Protein AF-E2BMQ9-F1 (afdb_monomer_lite)

Sequence (228 aa):
DTDDTGWTTHLISLAQIFISYERFPEAKKHLAAASFIMDKHRQKTCVKMDERENSIEEILSDKILSDMYRETTSVIDWTWARYGLKLLQSSRERLLHAVENEPRATCKSELLSAQESEKQSDQSLVFTDTIQDLEGFTAEITDKHLSSYDDTKAVFTAVLARIRTAQEYITLTKPLIIYTSEDPCMSMYVTMMRGNANAYKYLAGYEQDRTKREKLHKLQLQSLQHIL

Radius of gyration: 20.99 Å; chains: 1; bounding box: 60×42×52 Å

InterPro domains:
  IPR022083 KIF-1 binding protein [PF12309] (7-228)

pLDDT: mean 79.91, std 18.18, range [33.28, 98.19]

Structure (mmCIF, N/CA/C/O backbone):
data_AF-E2BMQ9-F1
#
_entry.id   AF-E2BMQ9-F1
#
loop_
_atom_site.group_PDB
_atom_site.id
_atom_site.type_symbol
_atom_site.label_atom_id
_atom_site.label_alt_id
_atom_site.label_comp_id
_atom_site.label_asym_id
_atom_site.label_entity_id
_atom_site.label_seq_id
_atom_site.pdbx_PDB_ins_code
_atom_site.Cartn_x
_atom_site.Cartn_y
_atom_site.Cartn_z
_atom_site.occupancy
_atom_site.B_iso_or_equiv
_atom_site.auth_seq_id
_atom_site.auth_comp_id
_atom_site.auth_asym_id
_atom_site.auth_atom_id
_atom_site.pdbx_PDB_model_num
ATOM 1 N N . ASP A 1 1 ? 13.028 2.054 -25.970 1.00 47.75 1 ASP A N 1
ATOM 2 C CA . ASP A 1 1 ? 12.715 1.264 -24.760 1.00 47.75 1 ASP A CA 1
ATOM 3 C C . ASP A 1 1 ? 12.904 1.986 -23.418 1.00 47.75 1 ASP A C 1
ATOM 5 O O . ASP A 1 1 ? 12.538 1.417 -22.402 1.00 47.75 1 ASP A O 1
ATOM 9 N N . THR A 1 2 ? 13.351 3.252 -23.376 1.00 55.47 2 THR A N 1
ATOM 10 C CA . THR A 1 2 ? 13.372 4.117 -22.167 1.00 55.47 2 THR A CA 1
ATOM 11 C C . THR A 1 2 ? 12.050 4.844 -21.871 1.00 55.47 2 THR A C 1
ATOM 13 O O . THR A 1 2 ? 11.932 5.520 -20.851 1.00 55.47 2 THR A O 1
ATOM 16 N N . ASP A 1 3 ? 11.054 4.716 -22.750 1.00 72.94 3 ASP A N 1
ATOM 17 C CA . ASP A 1 3 ? 9.794 5.463 -22.666 1.00 72.94 3 ASP A CA 1
ATOM 18 C C . ASP A 1 3 ? 8.860 4.913 -21.569 1.00 72.94 3 ASP A C 1
ATOM 20 O O . ASP A 1 3 ? 8.273 5.682 -20.810 1.00 72.94 3 ASP A O 1
ATOM 24 N N . ASP A 1 4 ? 8.803 3.585 -21.394 1.00 79.75 4 ASP A N 1
ATOM 25 C CA . ASP A 1 4 ? 7.916 2.923 -20.420 1.00 79.75 4 ASP A CA 1
ATOM 26 C C . ASP A 1 4 ? 8.213 3.367 -18.972 1.00 79.75 4 ASP A C 1
ATOM 28 O O . ASP A 1 4 ? 7.297 3.708 -18.218 1.00 79.75 4 ASP A O 1
ATOM 32 N N . THR A 1 5 ? 9.490 3.428 -18.575 1.00 82.12 5 THR A N 1
ATOM 33 C CA . THR A 1 5 ? 9.913 3.922 -17.250 1.00 82.12 5 THR A CA 1
ATOM 34 C C . THR A 1 5 ? 9.619 5.414 -17.076 1.00 82.12 5 THR A C 1
ATOM 36 O O . THR A 1 5 ? 9.188 5.843 -16.000 1.00 82.12 5 THR A O 1
ATOM 39 N N . GLY A 1 6 ? 9.794 6.208 -18.139 1.00 86.38 6 GLY A N 1
ATOM 40 C CA . GLY A 1 6 ? 9.471 7.633 -18.150 1.00 86.38 6 GLY A CA 1
ATOM 41 C C . GLY A 1 6 ? 7.985 7.879 -17.897 1.00 86.38 6 GLY A C 1
ATOM 42 O O . GLY A 1 6 ? 7.629 8.584 -16.950 1.00 86.38 6 GLY A O 1
ATOM 43 N N . TRP A 1 7 ? 7.101 7.248 -18.672 1.00 88.62 7 TRP A N 1
ATOM 44 C CA . TRP A 1 7 ? 5.648 7.330 -18.470 1.00 88.62 7 TRP A CA 1
ATOM 45 C C . TRP A 1 7 ? 5.226 6.847 -17.086 1.00 88.62 7 TRP A C 1
ATOM 47 O O . TRP A 1 7 ? 4.435 7.503 -16.406 1.00 88.62 7 TRP A O 1
ATOM 57 N N . THR A 1 8 ? 5.806 5.740 -16.627 1.00 91.88 8 THR A N 1
ATOM 58 C CA . THR A 1 8 ? 5.530 5.179 -15.301 1.00 91.88 8 THR A CA 1
ATOM 59 C C . THR A 1 8 ? 5.882 6.161 -14.186 1.00 91.88 8 THR A C 1
ATOM 61 O O . THR A 1 8 ? 5.089 6.362 -13.267 1.00 91.88 8 THR A O 1
ATOM 64 N N . THR A 1 9 ? 7.015 6.853 -14.297 1.00 91.31 9 THR A N 1
ATOM 65 C CA . THR A 1 9 ? 7.428 7.886 -13.334 1.00 91.31 9 THR A CA 1
ATOM 66 C C . THR A 1 9 ? 6.425 9.044 -13.268 1.00 91.31 9 THR A C 1
ATOM 68 O O . THR A 1 9 ? 6.083 9.514 -12.177 1.00 91.31 9 THR A O 1
ATOM 71 N N . HIS A 1 10 ? 5.887 9.477 -14.413 1.00 93.25 10 HIS A N 1
ATOM 72 C CA . HIS A 1 10 ? 4.850 10.514 -14.452 1.00 93.25 10 HIS A CA 1
ATOM 73 C C . HIS A 1 10 ? 3.541 10.038 -13.808 1.00 93.25 10 HIS A C 1
ATOM 75 O O . HIS A 1 10 ? 2.944 10.773 -13.021 1.00 93.25 10 HIS A O 1
ATOM 81 N N . LEU A 1 11 ? 3.119 8.799 -14.079 1.00 94.94 11 LEU A N 1
ATOM 82 C CA . LEU A 1 11 ? 1.920 8.208 -13.474 1.00 94.94 11 LEU A CA 1
ATOM 83 C C . LEU A 1 11 ? 2.043 8.090 -11.952 1.00 94.94 11 LEU A C 1
ATOM 85 O O . LEU A 1 11 ? 1.112 8.450 -11.233 1.00 94.94 11 LEU A O 1
ATOM 89 N N . ILE A 1 12 ? 3.204 7.657 -11.452 1.00 95.12 12 ILE A N 1
ATOM 90 C CA . ILE A 1 12 ? 3.506 7.635 -10.015 1.00 95.12 12 ILE A CA 1
ATOM 91 C C . ILE A 1 12 ? 3.405 9.047 -9.429 1.00 95.12 12 ILE A C 1
ATOM 93 O O . ILE A 1 12 ? 2.779 9.235 -8.386 1.00 95.12 12 ILE A O 1
ATOM 97 N N . SER A 1 13 ? 3.985 10.045 -10.097 1.00 96.19 13 SER A N 1
ATOM 98 C CA . SER A 1 13 ? 3.965 11.437 -9.629 1.00 96.19 13 SER A CA 1
ATOM 99 C C . SER A 1 13 ? 2.537 11.983 -9.534 1.00 96.19 13 SER A C 1
ATOM 101 O O . SER A 1 13 ? 2.157 12.551 -8.510 1.00 96.19 13 SER A O 1
ATOM 103 N N . LEU A 1 14 ? 1.709 11.741 -10.556 1.00 96.00 14 LEU A N 1
ATOM 104 C CA . LEU A 1 14 ? 0.287 12.096 -10.540 1.00 96.00 14 LEU A CA 1
ATOM 105 C C . LEU A 1 14 ? -0.457 11.385 -9.408 1.00 96.00 14 LEU A C 1
ATOM 107 O O . LEU A 1 14 ? -1.184 12.028 -8.653 1.00 96.00 14 LEU A O 1
ATOM 111 N N . ALA A 1 15 ? -0.237 10.080 -9.234 1.00 96.50 15 ALA A N 1
ATOM 112 C CA . ALA A 1 15 ? -0.846 9.332 -8.143 1.00 96.50 15 ALA A CA 1
ATOM 113 C C . ALA A 1 15 ? -0.486 9.920 -6.773 1.00 96.50 15 ALA A C 1
ATOM 115 O O . ALA A 1 15 ? -1.362 10.085 -5.929 1.00 96.50 15 ALA A O 1
ATOM 116 N N . GLN A 1 16 ? 0.776 10.291 -6.548 1.00 96.38 16 GLN A N 1
ATOM 117 C CA . GLN A 1 16 ? 1.214 10.914 -5.297 1.00 96.38 16 GLN A CA 1
ATOM 118 C C . GLN A 1 16 ? 0.514 12.251 -5.030 1.00 96.38 16 GLN A C 1
ATOM 120 O O . GLN A 1 16 ? 0.119 12.512 -3.890 1.00 96.38 16 GLN A O 1
ATOM 125 N N . ILE A 1 17 ? 0.314 13.062 -6.071 1.00 96.88 17 ILE A N 1
ATOM 126 C CA . ILE A 1 17 ? -0.458 14.305 -5.986 1.00 96.88 17 ILE A CA 1
ATOM 127 C C . ILE A 1 17 ? -1.905 13.981 -5.599 1.00 96.88 17 ILE A C 1
ATOM 129 O O . ILE A 1 17 ? -2.397 14.499 -4.598 1.00 96.88 17 ILE A O 1
ATOM 133 N N . PHE A 1 18 ? -2.574 13.066 -6.302 1.00 96.69 18 PHE A N 1
ATOM 134 C CA . PHE A 1 18 ? -3.955 12.690 -5.985 1.00 96.69 18 PHE A CA 1
ATOM 135 C C . PHE A 1 18 ? -4.112 12.106 -4.573 1.00 96.69 18 PHE A C 1
ATOM 137 O O . PHE A 1 18 ? -5.065 12.454 -3.880 1.00 96.69 18 PHE A O 1
ATOM 144 N N . ILE A 1 19 ? -3.145 11.314 -4.094 1.00 97.44 19 ILE A N 1
ATOM 145 C CA . ILE A 1 19 ? -3.102 10.823 -2.706 1.00 97.44 19 ILE A CA 1
ATOM 146 C C . ILE A 1 19 ? -3.068 11.993 -1.714 1.00 97.44 19 ILE A C 1
ATOM 148 O O . ILE A 1 19 ? -3.792 11.966 -0.719 1.00 97.44 19 ILE A O 1
ATOM 152 N N . SER A 1 20 ? -2.254 13.028 -1.962 1.00 95.62 20 SER A N 1
ATOM 153 C CA . SER A 1 20 ? -2.173 14.188 -1.057 1.00 95.62 20 SER A CA 1
ATOM 154 C C . SER A 1 20 ? -3.478 14.980 -0.957 1.00 95.62 20 SER A C 1
ATOM 156 O O . SER A 1 20 ? -3.768 15.520 0.108 1.00 95.62 20 SER A O 1
ATOM 158 N N . TYR A 1 21 ? -4.284 14.975 -2.022 1.00 95.44 21 TYR A N 1
ATOM 159 C CA . TYR A 1 21 ? -5.600 15.614 -2.076 1.00 95.44 21 TYR A CA 1
ATOM 160 C C . TYR A 1 21 ? -6.759 14.659 -1.756 1.00 95.44 21 TYR A C 1
ATOM 162 O O . TYR A 1 21 ? -7.912 15.031 -1.942 1.00 95.44 21 TYR A O 1
ATOM 170 N N . GLU A 1 22 ? -6.475 13.433 -1.302 1.00 95.31 22 GLU A N 1
ATOM 171 C CA . GLU A 1 22 ? -7.493 12.418 -0.980 1.00 95.31 22 GLU A CA 1
ATOM 172 C C . GLU A 1 22 ? -8.422 12.063 -2.160 1.00 95.31 22 GLU A C 1
ATOM 174 O O . GLU A 1 22 ? -9.524 11.550 -1.978 1.00 95.31 22 GLU A O 1
ATOM 179 N N . ARG A 1 23 ? -7.941 12.269 -3.393 1.00 95.25 23 ARG A N 1
ATOM 180 C CA . ARG A 1 23 ? -8.595 11.870 -4.647 1.00 95.25 23 ARG A CA 1
ATOM 181 C C . ARG A 1 23 ? -8.289 10.404 -4.949 1.00 95.25 23 ARG A C 1
ATOM 183 O O . ARG A 1 23 ? -7.487 10.069 -5.825 1.00 95.25 23 ARG A O 1
ATOM 190 N N . PHE A 1 24 ? -8.850 9.522 -4.121 1.00 94.50 24 PHE A N 1
ATOM 191 C CA . PHE A 1 24 ? -8.537 8.092 -4.134 1.00 94.50 24 PHE A CA 1
ATOM 192 C C . PHE A 1 24 ? -8.861 7.395 -5.469 1.00 94.50 24 PHE A C 1
ATOM 194 O O . PHE A 1 24 ? -7.992 6.667 -5.955 1.00 94.50 24 PHE A O 1
ATOM 201 N N . PRO A 1 25 ? -10.019 7.629 -6.119 1.00 92.69 25 PRO A N 1
ATOM 202 C CA . PRO A 1 25 ? -10.326 6.985 -7.397 1.00 92.69 25 PRO A CA 1
ATOM 203 C C . PRO A 1 25 ? -9.299 7.299 -8.495 1.00 92.69 25 PRO A C 1
ATOM 205 O O . PRO A 1 25 ? -8.882 6.412 -9.240 1.00 92.69 25 PRO A O 1
ATOM 208 N N . GLU A 1 26 ? -8.852 8.550 -8.590 1.00 92.31 26 GLU A N 1
ATOM 209 C CA . GLU A 1 26 ? -7.867 9.009 -9.569 1.00 92.31 26 GLU A CA 1
ATOM 210 C C . GLU A 1 26 ? -6.477 8.458 -9.253 1.00 92.31 26 GLU A C 1
ATOM 212 O O . GLU A 1 26 ? -5.831 7.876 -10.126 1.00 92.31 26 GLU A O 1
ATOM 217 N N . ALA A 1 27 ? -6.042 8.554 -7.991 1.00 95.12 27 ALA A N 1
ATOM 218 C CA . ALA A 1 27 ? -4.774 7.978 -7.548 1.00 95.12 27 ALA A CA 1
ATOM 219 C C . ALA A 1 27 ? -4.678 6.484 -7.884 1.00 95.12 27 ALA A C 1
ATOM 221 O O . ALA A 1 27 ? -3.680 6.025 -8.443 1.00 95.12 27 ALA A O 1
ATOM 222 N N . LYS A 1 28 ? -5.744 5.737 -7.582 1.00 94.12 28 LYS A N 1
ATOM 223 C CA . LYS A 1 28 ? -5.847 4.298 -7.811 1.00 94.12 28 LYS A CA 1
ATOM 224 C C . LYS A 1 28 ? -5.714 3.936 -9.289 1.00 94.12 28 LYS A C 1
ATOM 226 O O . LYS A 1 28 ? -5.011 2.987 -9.626 1.00 94.12 28 LYS A O 1
ATOM 231 N N . LYS A 1 29 ? -6.343 4.708 -10.178 1.00 90.88 29 LYS A N 1
ATOM 232 C CA . LYS A 1 29 ? -6.263 4.505 -11.634 1.00 90.88 29 LYS A CA 1
ATOM 233 C C . LYS A 1 29 ? -4.856 4.745 -12.173 1.00 90.88 29 LYS A C 1
ATOM 235 O O . LYS A 1 29 ? -4.360 3.933 -12.949 1.00 90.88 29 LYS A O 1
ATOM 240 N N . HIS A 1 30 ? -4.190 5.815 -11.739 1.00 93.31 30 HIS A N 1
ATOM 241 C CA . HIS A 1 30 ? -2.809 6.081 -12.149 1.00 93.31 30 HIS A CA 1
ATOM 242 C C . HIS A 1 30 ? -1.832 5.024 -11.626 1.00 93.31 30 HIS A C 1
ATOM 244 O O . HIS A 1 30 ? -0.934 4.615 -12.362 1.00 93.31 30 HIS A O 1
ATOM 250 N N . LEU A 1 31 ? -2.032 4.528 -10.402 1.00 94.94 31 LEU A N 1
ATOM 251 C CA . LEU A 1 31 ? -1.232 3.427 -9.868 1.00 94.94 31 LEU A CA 1
ATOM 252 C C . LEU A 1 31 ? -1.461 2.120 -10.620 1.00 94.94 31 LEU A C 1
ATOM 254 O O . LEU A 1 31 ? -0.493 1.441 -10.950 1.00 94.94 31 LEU A O 1
ATOM 258 N N . ALA A 1 32 ? -2.711 1.791 -10.946 1.00 93.12 32 ALA A N 1
ATOM 259 C CA . ALA A 1 32 ? -3.024 0.615 -11.747 1.00 93.12 32 ALA A CA 1
ATOM 260 C C . ALA A 1 32 ? -2.373 0.691 -13.134 1.00 93.12 32 ALA A C 1
ATOM 262 O O . ALA A 1 32 ? -1.760 -0.280 -13.571 1.00 93.12 32 ALA A O 1
ATOM 263 N N . ALA A 1 33 ? -2.426 1.855 -13.789 1.00 92.00 33 ALA A N 1
ATOM 264 C CA . ALA A 1 33 ? -1.757 2.078 -15.068 1.00 92.00 33 ALA A CA 1
ATOM 265 C C . ALA A 1 33 ? -0.229 1.919 -14.960 1.00 92.00 33 ALA A C 1
ATOM 267 O O . ALA A 1 33 ? 0.374 1.237 -15.786 1.00 92.00 33 ALA A O 1
ATOM 268 N N . ALA A 1 34 ? 0.398 2.484 -13.922 1.00 93.31 34 ALA A N 1
ATOM 269 C CA . ALA A 1 34 ? 1.830 2.319 -13.671 1.00 93.31 34 ALA A CA 1
ATOM 270 C C . ALA A 1 34 ? 2.204 0.839 -13.462 1.00 93.31 34 ALA A C 1
ATOM 272 O O . ALA A 1 34 ? 3.153 0.343 -14.070 1.00 93.31 34 ALA A O 1
ATOM 273 N N . SER A 1 35 ? 1.432 0.114 -12.643 1.00 93.31 35 SER A N 1
ATOM 274 C CA . SER A 1 35 ? 1.625 -1.321 -12.413 1.00 93.31 35 SER A CA 1
ATOM 275 C C . SER A 1 35 ? 1.467 -2.137 -13.697 1.00 93.31 35 SER A C 1
ATOM 277 O O . SER A 1 35 ? 2.284 -3.016 -13.958 1.00 93.31 35 SER A O 1
ATOM 279 N N . PHE A 1 36 ? 0.468 -1.818 -14.521 1.00 91.00 36 PHE A N 1
ATOM 280 C CA . PHE A 1 36 ? 0.225 -2.486 -15.797 1.00 91.00 36 PHE A CA 1
ATOM 281 C C . PHE A 1 36 ? 1.385 -2.307 -16.783 1.00 91.00 36 PHE A C 1
ATOM 283 O O . PHE A 1 36 ? 1.828 -3.282 -17.390 1.00 91.00 36 PHE A O 1
ATOM 290 N N . ILE A 1 37 ? 1.911 -1.084 -16.933 1.00 90.00 37 ILE A N 1
ATOM 291 C CA . ILE A 1 37 ? 3.042 -0.819 -17.837 1.00 90.00 37 ILE A CA 1
ATOM 292 C C . ILE A 1 37 ? 4.268 -1.633 -17.403 1.00 90.00 37 ILE A C 1
ATOM 294 O O . ILE A 1 37 ? 4.891 -2.291 -18.239 1.00 90.00 37 ILE A O 1
ATOM 298 N N . MET A 1 38 ? 4.583 -1.652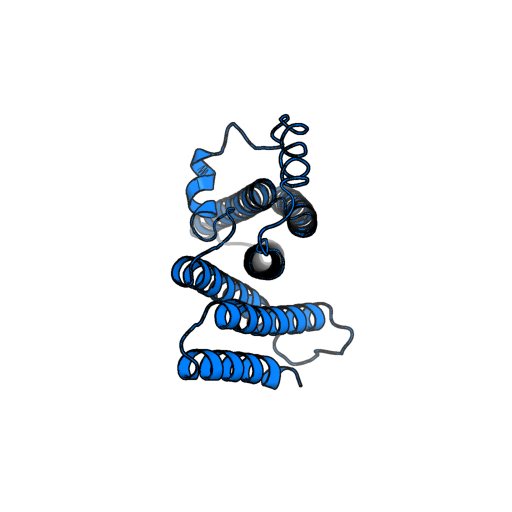 -16.102 1.00 89.12 38 MET A N 1
ATOM 299 C CA . MET A 1 38 ? 5.711 -2.437 -15.584 1.00 89.12 38 MET A CA 1
ATOM 300 C C . MET A 1 38 ? 5.502 -3.945 -15.731 1.00 89.12 38 MET A C 1
ATOM 302 O O . MET A 1 38 ? 6.437 -4.654 -16.104 1.00 89.12 38 MET A O 1
ATOM 306 N N . ASP A 1 39 ? 4.289 -4.450 -15.498 1.00 87.81 39 ASP A N 1
ATOM 307 C CA . ASP A 1 39 ? 3.997 -5.872 -15.680 1.00 87.81 39 ASP A CA 1
ATOM 308 C C . ASP A 1 39 ? 4.109 -6.292 -17.152 1.00 87.81 39 ASP A C 1
ATOM 310 O O . ASP A 1 39 ? 4.769 -7.282 -17.472 1.00 87.81 39 ASP A O 1
ATOM 314 N N . LYS A 1 40 ? 3.570 -5.486 -18.074 1.00 85.44 40 LYS A N 1
ATOM 315 C CA . LYS A 1 40 ? 3.704 -5.711 -19.519 1.00 85.44 40 LYS A CA 1
ATOM 316 C C . LYS A 1 40 ? 5.165 -5.689 -19.962 1.00 85.44 40 LYS A C 1
ATOM 318 O O . LYS A 1 40 ? 5.556 -6.484 -20.819 1.00 85.44 40 LYS A O 1
ATOM 323 N N . HIS A 1 41 ? 5.977 -4.803 -19.388 1.00 82.81 41 HIS A N 1
ATOM 324 C CA . HIS A 1 41 ? 7.410 -4.786 -19.652 1.00 82.81 41 HIS A CA 1
ATOM 325 C C . HIS A 1 41 ? 8.085 -6.072 -19.155 1.00 82.81 41 HIS A C 1
ATOM 327 O O . HIS A 1 41 ? 8.776 -6.740 -19.923 1.00 82.81 41 HIS A O 1
ATOM 333 N N . ARG A 1 42 ? 7.819 -6.479 -17.907 1.00 81.12 42 ARG A N 1
ATOM 334 C CA . ARG A 1 42 ? 8.341 -7.723 -17.321 1.00 81.12 42 ARG A CA 1
ATOM 335 C C . ARG A 1 42 ? 8.031 -8.940 -18.192 1.00 81.12 42 ARG A C 1
ATOM 337 O O . ARG A 1 42 ? 8.928 -9.737 -18.457 1.00 81.12 42 ARG A O 1
ATOM 344 N N . GLN A 1 43 ? 6.792 -9.064 -18.667 1.00 81.00 43 GLN A N 1
ATOM 345 C CA . GLN A 1 43 ? 6.378 -10.165 -19.540 1.00 81.00 43 GLN A CA 1
ATOM 346 C C . GLN A 1 43 ? 7.170 -10.181 -20.858 1.00 81.00 43 GLN A C 1
ATOM 348 O O . GLN A 1 43 ? 7.688 -11.226 -21.247 1.00 81.00 43 GLN A O 1
ATOM 353 N N . LYS A 1 44 ? 7.333 -9.025 -21.519 1.00 77.69 44 LYS A N 1
ATOM 354 C CA . LYS A 1 44 ? 8.128 -8.915 -22.757 1.00 77.69 44 LYS A CA 1
ATOM 355 C C . LYS A 1 44 ? 9.594 -9.297 -22.547 1.00 77.69 44 LYS A C 1
ATOM 357 O O . LYS A 1 44 ? 10.187 -9.905 -23.432 1.00 77.69 44 LYS A O 1
ATOM 362 N N . THR A 1 45 ? 10.179 -8.920 -21.415 1.00 70.38 45 THR A N 1
ATOM 363 C CA . THR A 1 45 ? 11.593 -9.181 -21.116 1.00 70.38 45 THR A CA 1
ATOM 364 C C . THR A 1 45 ? 11.835 -10.648 -20.758 1.00 70.38 45 THR A C 1
ATOM 366 O O . THR A 1 45 ? 12.806 -11.225 -21.238 1.00 70.38 45 THR A O 1
ATOM 369 N N . CYS A 1 46 ? 10.918 -11.289 -20.021 1.00 64.56 46 CYS A N 1
ATOM 370 C CA . CYS A 1 46 ? 10.977 -12.729 -19.733 1.00 64.56 46 CYS A CA 1
ATOM 371 C C . CYS A 1 46 ? 10.978 -13.576 -21.015 1.00 64.56 46 CYS A C 1
ATOM 373 O O . CYS A 1 46 ? 11.798 -14.472 -21.152 1.00 64.56 46 CYS A O 1
ATOM 375 N N . VAL A 1 47 ? 10.121 -13.237 -21.986 1.00 62.44 47 VAL A N 1
ATOM 376 C CA . VAL A 1 47 ? 10.028 -13.962 -23.268 1.00 62.44 47 VAL A CA 1
ATOM 377 C C . VAL A 1 47 ? 11.309 -13.842 -24.107 1.00 62.44 47 VAL A C 1
ATOM 379 O O . VAL A 1 47 ? 11.654 -14.765 -24.832 1.00 62.44 47 VAL A O 1
ATOM 382 N N . LYS A 1 48 ? 12.041 -12.725 -24.012 1.00 61.19 48 LYS A N 1
ATOM 383 C CA . LYS A 1 48 ? 13.249 -12.482 -24.821 1.00 61.19 48 LYS A CA 1
ATOM 384 C C . LYS A 1 48 ? 14.514 -13.170 -24.289 1.00 61.19 48 LYS A C 1
ATOM 386 O O . LYS A 1 48 ? 15.443 -13.371 -25.067 1.00 61.19 48 LYS A O 1
ATOM 391 N N . MET A 1 49 ? 14.584 -13.479 -22.990 1.00 57.66 49 MET A N 1
ATOM 392 C CA . MET A 1 49 ? 15.780 -14.075 -22.368 1.00 57.66 49 MET A CA 1
ATOM 393 C C . MET A 1 49 ? 15.995 -15.548 -22.738 1.00 57.66 49 MET A C 1
ATOM 395 O O . MET A 1 49 ? 17.138 -15.993 -22.741 1.00 57.66 49 MET A O 1
ATOM 399 N N . ASP A 1 50 ? 14.940 -16.284 -23.094 1.00 58.66 50 ASP A N 1
ATOM 400 C CA . ASP A 1 50 ? 15.036 -17.711 -23.438 1.00 58.66 50 ASP A CA 1
ATOM 401 C C . ASP A 1 50 ? 15.696 -17.973 -24.811 1.00 58.66 50 ASP A C 1
ATOM 403 O O . ASP A 1 50 ? 15.964 -19.122 -25.159 1.00 58.66 50 ASP A O 1
ATOM 407 N N . GLU A 1 51 ? 15.997 -16.928 -25.596 1.00 57.62 51 GLU A N 1
ATOM 408 C CA . GLU A 1 51 ? 16.313 -17.063 -27.026 1.00 57.62 51 GLU A CA 1
ATOM 409 C C . GLU A 1 51 ? 17.693 -16.520 -27.471 1.00 57.62 51 GLU A C 1
ATOM 411 O O . GLU A 1 51 ? 17.970 -16.548 -28.672 1.00 57.62 51 GLU A O 1
ATOM 416 N N . ARG A 1 52 ? 18.582 -16.020 -26.587 1.00 63.16 52 ARG A N 1
ATOM 417 C CA . ARG A 1 52 ? 19.827 -15.336 -27.034 1.00 63.16 52 ARG A CA 1
ATOM 418 C C . ARG A 1 52 ? 21.142 -15.725 -26.344 1.00 63.16 52 ARG A C 1
ATOM 420 O O . ARG A 1 52 ? 21.228 -15.790 -25.123 1.00 63.16 52 ARG A O 1
ATOM 427 N N . GLU A 1 53 ? 22.205 -15.827 -27.153 1.00 64.62 53 GLU A N 1
ATOM 428 C CA . GLU A 1 53 ? 23.605 -15.621 -26.741 1.00 64.62 53 GLU A CA 1
ATOM 429 C C . GLU A 1 53 ? 23.946 -14.125 -26.869 1.00 64.62 53 GLU A C 1
ATOM 431 O O . GLU A 1 53 ? 24.072 -13.607 -27.978 1.00 64.62 53 GLU A O 1
ATOM 436 N N . ASN A 1 54 ? 24.069 -13.423 -25.739 1.00 68.44 54 ASN A N 1
ATOM 437 C CA . ASN A 1 54 ? 24.323 -11.978 -25.704 1.00 68.44 54 ASN A CA 1
ATOM 438 C C . ASN A 1 54 ? 25.819 -11.655 -25.561 1.00 68.44 54 ASN A C 1
ATOM 440 O O . ASN A 1 54 ? 26.570 -12.348 -24.870 1.00 68.44 54 ASN A O 1
ATOM 444 N N . SER A 1 55 ? 26.243 -10.542 -26.160 1.00 78.56 55 SER A N 1
ATOM 445 C CA . SER A 1 55 ? 27.566 -9.951 -25.934 1.00 78.56 55 SER A CA 1
ATOM 446 C C . SER A 1 55 ? 27.694 -9.339 -24.525 1.00 78.56 55 SER A C 1
ATOM 448 O O . SER A 1 55 ? 26.702 -9.039 -23.864 1.00 78.56 55 SER A O 1
ATOM 450 N N . ILE A 1 56 ? 28.924 -9.105 -24.048 1.00 74.50 56 ILE A N 1
ATOM 451 C CA . ILE A 1 56 ? 29.173 -8.511 -22.714 1.00 74.50 56 ILE A CA 1
ATOM 452 C C . ILE A 1 56 ? 28.536 -7.116 -22.578 1.00 74.50 56 ILE A C 1
ATOM 454 O O . ILE A 1 56 ? 28.024 -6.776 -21.513 1.00 74.50 56 ILE A O 1
ATOM 458 N N . GLU A 1 57 ? 28.551 -6.311 -23.642 1.00 76.31 57 GLU A N 1
ATOM 459 C CA . GLU A 1 57 ? 27.955 -4.969 -23.647 1.00 76.31 57 GLU A CA 1
ATOM 460 C C . GLU A 1 57 ? 26.422 -5.025 -23.545 1.00 76.31 57 GLU A C 1
ATOM 4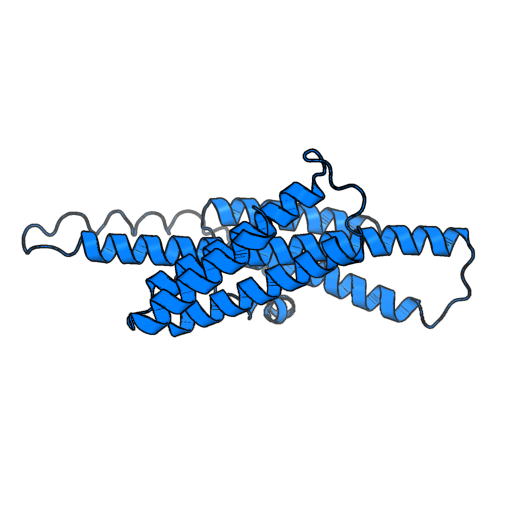62 O O . GLU A 1 57 ? 25.828 -4.275 -22.768 1.00 76.31 57 GLU A O 1
ATOM 467 N N . GLU A 1 58 ? 25.785 -5.976 -24.234 1.00 77.31 58 GLU A N 1
ATOM 468 C CA . GLU A 1 58 ? 24.344 -6.235 -24.114 1.00 77.31 58 GLU A CA 1
ATOM 469 C C . GLU A 1 58 ? 23.977 -6.731 -22.713 1.00 77.31 58 GLU A C 1
ATOM 471 O O . GLU A 1 58 ? 23.033 -6.221 -22.120 1.00 77.31 58 GLU A O 1
ATOM 476 N N . ILE A 1 59 ? 24.775 -7.630 -22.124 1.00 75.94 59 ILE A N 1
ATOM 477 C CA . ILE A 1 59 ? 24.570 -8.111 -20.747 1.00 75.94 59 ILE A CA 1
ATOM 478 C C . ILE A 1 59 ? 24.615 -6.952 -19.739 1.00 75.94 59 ILE A C 1
ATOM 480 O O . ILE A 1 59 ? 23.809 -6.899 -18.806 1.00 75.94 59 ILE A O 1
ATOM 484 N N . LEU A 1 60 ? 25.557 -6.017 -19.898 1.00 75.50 60 LEU A N 1
ATOM 485 C CA . LEU A 1 60 ? 25.664 -4.849 -19.021 1.00 75.50 60 LEU A CA 1
ATOM 486 C C . LEU A 1 60 ? 24.478 -3.892 -19.194 1.00 75.50 60 LEU A C 1
ATOM 488 O O . LEU A 1 60 ? 23.952 -3.397 -18.196 1.00 75.50 60 LEU A O 1
ATOM 492 N N . SER A 1 61 ? 24.038 -3.662 -20.433 1.00 78.50 61 SER A N 1
ATOM 493 C CA . SER A 1 61 ? 22.869 -2.829 -20.730 1.00 78.50 61 SER A CA 1
ATOM 494 C C . SER A 1 61 ? 21.578 -3.430 -20.161 1.00 78.50 61 SER A C 1
ATOM 496 O O . SER A 1 61 ? 20.834 -2.746 -19.454 1.00 78.50 61 SER A O 1
ATOM 498 N N . ASP A 1 62 ? 21.370 -4.734 -20.361 1.00 78.81 62 ASP A N 1
ATOM 499 C CA . ASP A 1 62 ? 20.226 -5.484 -19.835 1.00 78.81 62 ASP A CA 1
ATOM 500 C C . ASP A 1 62 ? 20.186 -5.445 -18.306 1.00 78.81 62 ASP A C 1
ATOM 502 O O . ASP A 1 62 ? 19.122 -5.274 -17.707 1.00 78.81 62 ASP A O 1
ATOM 506 N N . LYS A 1 63 ? 21.351 -5.542 -17.653 1.00 78.38 63 LYS A N 1
ATOM 507 C CA . LYS A 1 63 ? 21.451 -5.440 -16.196 1.00 78.38 63 LYS A CA 1
ATOM 508 C C . LYS A 1 63 ? 21.031 -4.061 -15.685 1.00 78.38 63 LYS A C 1
ATOM 510 O O . LYS A 1 63 ? 20.226 -3.991 -14.760 1.00 78.38 63 LYS A O 1
ATOM 515 N N . ILE A 1 64 ? 21.544 -2.981 -16.282 1.00 79.50 64 ILE A N 1
ATOM 516 C CA . ILE A 1 64 ? 21.182 -1.603 -15.899 1.00 79.50 64 ILE A CA 1
ATOM 517 C C . ILE A 1 64 ? 19.676 -1.393 -16.060 1.00 79.50 64 ILE A C 1
ATOM 519 O O . ILE A 1 64 ? 19.013 -0.857 -15.171 1.00 79.50 64 ILE A O 1
ATOM 523 N N . LEU A 1 65 ? 19.129 -1.850 -17.184 1.00 79.00 65 LEU A N 1
ATOM 524 C CA . LEU A 1 65 ? 17.713 -1.736 -17.480 1.00 79.00 65 LEU A CA 1
ATOM 525 C C . LEU A 1 65 ? 16.866 -2.528 -16.469 1.00 79.00 65 LEU A C 1
ATOM 527 O O . LEU A 1 65 ? 15.916 -1.989 -15.902 1.00 79.00 65 LEU A O 1
ATOM 531 N N . SER A 1 66 ? 17.248 -3.774 -16.182 1.00 80.75 66 SER A N 1
ATOM 532 C CA . SER A 1 66 ? 16.618 -4.619 -15.161 1.00 80.75 66 SER A CA 1
ATOM 533 C C . SER A 1 66 ? 16.627 -3.961 -13.777 1.00 80.75 66 SER A C 1
ATOM 535 O O . SER A 1 66 ? 15.608 -3.976 -13.084 1.00 80.75 66 SER A O 1
ATOM 537 N N . ASP A 1 67 ? 17.743 -3.351 -13.371 1.00 80.81 67 ASP A N 1
ATOM 538 C CA . ASP A 1 67 ? 17.832 -2.652 -12.087 1.00 80.81 67 ASP A CA 1
ATOM 539 C C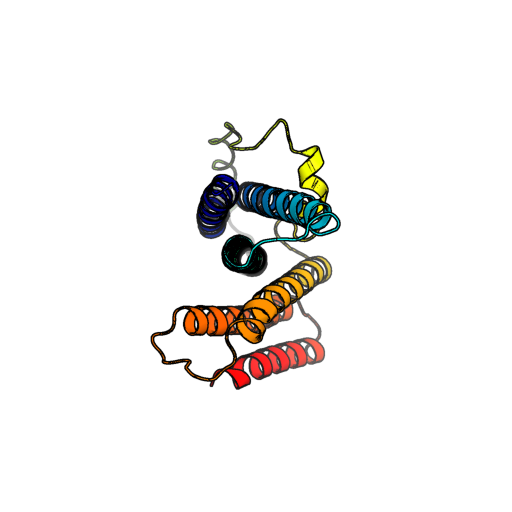 . ASP A 1 67 ? 16.900 -1.431 -12.036 1.00 80.81 67 ASP A C 1
ATOM 541 O O . ASP A 1 67 ? 16.159 -1.287 -11.061 1.00 80.81 67 ASP A O 1
ATOM 545 N N . MET A 1 68 ? 16.816 -0.629 -13.107 1.00 82.81 68 MET A N 1
ATOM 546 C CA . MET A 1 68 ? 15.843 0.474 -13.193 1.00 82.81 68 MET A CA 1
ATOM 547 C C . MET A 1 68 ? 14.389 -0.012 -13.103 1.00 82.81 68 MET A C 1
ATOM 549 O O . MET A 1 68 ? 13.562 0.617 -12.437 1.00 82.81 68 MET A O 1
ATOM 553 N N . TYR A 1 69 ? 14.046 -1.131 -13.746 1.00 83.81 69 TYR A N 1
ATOM 554 C CA . TYR A 1 69 ? 12.693 -1.695 -13.672 1.00 83.81 69 TYR A CA 1
ATOM 555 C C . TYR A 1 69 ? 12.348 -2.210 -12.278 1.00 83.81 69 TYR A C 1
ATOM 557 O O . TYR A 1 69 ? 11.235 -1.981 -11.790 1.00 83.81 69 TYR A O 1
ATOM 565 N N . ARG A 1 70 ? 13.294 -2.876 -11.611 1.00 84.31 70 ARG A N 1
ATOM 566 C CA . ARG A 1 70 ? 13.123 -3.329 -10.226 1.00 84.31 70 ARG A CA 1
ATOM 567 C C . ARG A 1 70 ? 12.958 -2.145 -9.275 1.00 84.31 70 ARG A C 1
ATOM 569 O O . ARG A 1 70 ? 12.054 -2.173 -8.440 1.00 84.31 70 ARG A O 1
ATOM 576 N N . GLU A 1 71 ? 13.754 -1.091 -9.448 1.00 85.62 71 GLU A N 1
ATOM 577 C CA . GLU A 1 71 ? 13.617 0.152 -8.684 1.00 85.62 71 GLU A CA 1
ATOM 578 C C . GLU A 1 71 ? 12.239 0.778 -8.880 1.00 85.62 71 GLU A C 1
ATOM 580 O O . GLU A 1 71 ? 11.524 1.044 -7.915 1.00 85.62 71 GLU A O 1
ATOM 585 N N . THR A 1 72 ? 11.825 0.944 -10.135 1.00 89.31 72 THR A N 1
ATOM 586 C CA . THR A 1 72 ? 10.536 1.551 -10.481 1.00 89.31 72 THR A CA 1
ATOM 587 C C . THR A 1 72 ? 9.376 0.742 -9.903 1.00 89.31 72 THR A C 1
ATOM 589 O O . THR A 1 72 ? 8.455 1.308 -9.317 1.00 89.31 72 THR A O 1
ATOM 592 N N . THR A 1 73 ? 9.448 -0.589 -9.981 1.00 90.69 73 THR A N 1
ATOM 593 C CA . THR A 1 73 ? 8.448 -1.489 -9.386 1.00 90.69 73 THR A CA 1
ATOM 594 C C . THR A 1 73 ? 8.384 -1.321 -7.867 1.00 90.69 73 THR A C 1
ATOM 596 O O . THR A 1 73 ? 7.297 -1.162 -7.313 1.00 90.69 73 THR A O 1
ATOM 599 N N . SER A 1 74 ? 9.535 -1.235 -7.192 1.00 90.75 74 SER A N 1
ATOM 600 C CA . SER A 1 74 ? 9.590 -0.957 -5.752 1.00 90.75 74 SER A CA 1
ATOM 601 C C . SER A 1 74 ? 8.956 0.390 -5.387 1.00 90.75 74 SER A C 1
ATOM 603 O O . SER A 1 74 ? 8.317 0.500 -4.337 1.00 90.75 74 SER A O 1
ATOM 605 N N . VAL A 1 75 ? 9.122 1.420 -6.221 1.00 92.62 75 VAL A N 1
ATOM 606 C CA . VAL A 1 75 ? 8.500 2.737 -6.009 1.00 92.62 75 VAL A CA 1
ATOM 607 C C . VAL A 1 75 ? 6.981 2.669 -6.207 1.00 92.62 75 VAL A C 1
ATOM 609 O O . VAL A 1 75 ? 6.239 3.311 -5.456 1.00 92.62 75 VAL A O 1
ATOM 612 N N . ILE A 1 76 ? 6.497 1.875 -7.167 1.00 94.88 76 ILE A N 1
ATOM 613 C CA . ILE A 1 76 ? 5.062 1.616 -7.359 1.00 94.88 76 ILE A CA 1
ATOM 614 C C . ILE A 1 76 ? 4.473 0.933 -6.126 1.00 94.88 76 ILE A C 1
ATOM 616 O O . ILE A 1 76 ? 3.474 1.418 -5.596 1.00 94.88 76 ILE A O 1
ATOM 620 N N . ASP A 1 77 ? 5.104 -0.134 -5.630 1.00 95.00 77 ASP A N 1
ATOM 621 C CA . ASP A 1 77 ? 4.650 -0.844 -4.429 1.00 95.00 77 ASP A CA 1
ATOM 622 C C . ASP A 1 77 ? 4.609 0.080 -3.213 1.00 95.00 77 ASP A C 1
ATOM 624 O O . ASP A 1 77 ? 3.615 0.134 -2.483 1.00 95.00 77 ASP A O 1
ATOM 628 N N . TRP A 1 78 ? 5.645 0.899 -3.036 1.00 95.38 78 TRP A N 1
ATOM 629 C CA . TRP A 1 78 ? 5.648 1.898 -1.977 1.00 95.38 78 TRP A CA 1
ATOM 630 C C . TRP A 1 78 ? 4.528 2.932 -2.139 1.00 95.38 78 TRP A C 1
ATOM 632 O O . TRP A 1 78 ? 3.902 3.341 -1.160 1.00 95.38 78 TRP A O 1
ATOM 642 N N . THR A 1 79 ? 4.231 3.354 -3.366 1.00 96.81 79 THR A N 1
ATOM 643 C CA . THR A 1 79 ? 3.171 4.339 -3.612 1.00 96.81 79 THR A CA 1
ATOM 644 C C . THR A 1 79 ? 1.776 3.733 -3.397 1.00 96.81 79 THR A C 1
ATOM 646 O 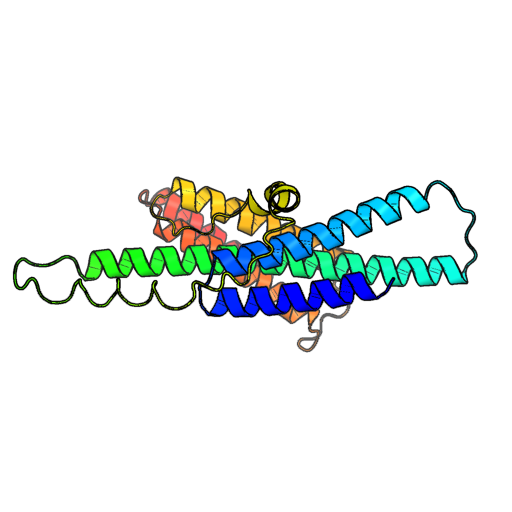O . THR A 1 79 ? 0.924 4.403 -2.812 1.00 96.81 79 THR A O 1
ATOM 649 N N . TRP A 1 80 ? 1.559 2.455 -3.729 1.00 97.75 80 TRP A N 1
ATOM 650 C CA . TRP A 1 80 ? 0.364 1.697 -3.323 1.00 97.75 80 TRP A CA 1
ATOM 651 C C . TRP A 1 80 ? 0.219 1.609 -1.801 1.00 97.75 80 TRP A C 1
ATOM 653 O O . TRP A 1 80 ? -0.869 1.832 -1.263 1.00 97.75 80 TRP A O 1
ATOM 663 N N . ALA A 1 81 ? 1.313 1.355 -1.081 1.00 97.31 81 ALA A N 1
ATOM 664 C CA . ALA A 1 81 ? 1.296 1.377 0.377 1.00 97.31 81 ALA A CA 1
ATOM 665 C C . ALA A 1 81 ? 0.927 2.767 0.921 1.00 97.31 81 ALA A C 1
ATOM 667 O O . ALA A 1 81 ? 0.079 2.875 1.806 1.00 97.31 81 ALA A O 1
ATOM 668 N N . ARG A 1 82 ? 1.504 3.846 0.374 1.00 97.62 82 ARG A N 1
ATOM 669 C CA . ARG A 1 82 ? 1.162 5.231 0.753 1.00 97.62 82 ARG A CA 1
ATOM 670 C C . ARG A 1 82 ? -0.305 5.559 0.494 1.00 97.62 82 ARG A C 1
ATOM 672 O O . ARG A 1 82 ? -0.930 6.203 1.335 1.00 97.62 82 ARG A O 1
ATOM 679 N N . TYR A 1 83 ? -0.842 5.107 -0.635 1.00 98.19 83 TYR A N 1
ATOM 680 C CA . TYR A 1 83 ? -2.257 5.224 -0.970 1.00 98.19 83 TYR A CA 1
ATOM 681 C C . TYR A 1 83 ? -3.135 4.583 0.114 1.00 98.19 83 TYR A C 1
ATOM 683 O O . TYR A 1 83 ? -3.973 5.262 0.710 1.00 98.19 83 TYR A O 1
ATOM 691 N N . GLY A 1 84 ? -2.882 3.314 0.450 1.00 97.94 84 GLY A N 1
ATOM 692 C CA . GLY A 1 84 ? -3.644 2.610 1.482 1.00 97.94 84 GLY A CA 1
ATOM 693 C C . GLY A 1 84 ? -3.461 3.209 2.882 1.00 97.94 84 GLY A C 1
ATOM 694 O O . GLY A 1 84 ? -4.429 3.333 3.626 1.00 97.94 84 GLY A O 1
ATOM 695 N N . LEU A 1 85 ? -2.254 3.667 3.237 1.00 98.06 85 LEU A N 1
ATOM 696 C CA . LEU A 1 85 ? -1.994 4.371 4.500 1.00 98.06 85 LEU A CA 1
ATOM 697 C C . LEU A 1 85 ? -2.808 5.661 4.619 1.00 98.06 85 LEU A C 1
ATOM 699 O O . LEU A 1 85 ? -3.414 5.908 5.662 1.00 98.06 85 LEU A O 1
ATOM 703 N N . LYS A 1 86 ? -2.844 6.472 3.556 1.00 98.00 86 LYS A N 1
ATOM 704 C CA . LYS A 1 86 ? -3.625 7.712 3.530 1.00 98.00 86 LYS A CA 1
ATOM 705 C C . LYS A 1 86 ? -5.124 7.422 3.598 1.00 98.00 86 LYS A C 1
ATOM 707 O O . LYS A 1 86 ? -5.838 8.133 4.301 1.00 98.00 86 LYS A O 1
ATOM 712 N N . LEU A 1 87 ? -5.586 6.348 2.954 1.00 97.88 87 LEU A N 1
ATOM 713 C CA . LEU A 1 87 ? -6.973 5.897 3.039 1.00 97.88 87 LEU A CA 1
ATOM 714 C C . LEU A 1 87 ? -7.356 5.454 4.460 1.00 97.88 87 LEU A C 1
ATOM 716 O O . LEU A 1 87 ? -8.395 5.877 4.969 1.00 97.88 87 LEU A O 1
ATOM 720 N N . LEU A 1 88 ? -6.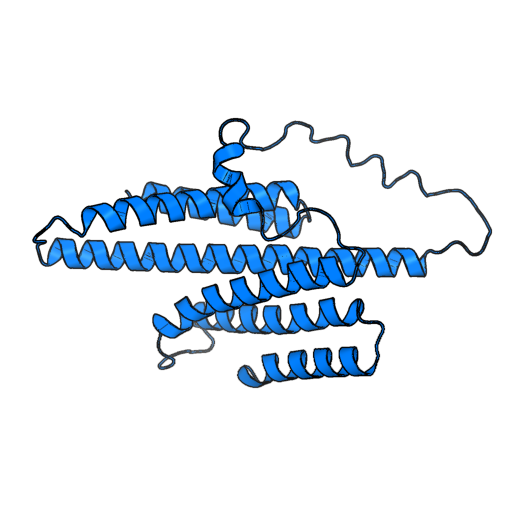513 4.652 5.121 1.00 97.50 88 LEU A N 1
ATOM 721 C CA . LEU A 1 88 ? -6.693 4.227 6.517 1.00 97.50 88 LEU A CA 1
ATOM 722 C C . LEU A 1 88 ? -6.761 5.433 7.462 1.00 97.50 88 LEU A C 1
ATOM 724 O O . LEU A 1 88 ? -7.656 5.517 8.307 1.00 97.50 88 LEU A O 1
ATOM 728 N N . GLN A 1 89 ? -5.829 6.376 7.295 1.00 96.94 89 GLN A N 1
ATOM 729 C CA . GLN A 1 89 ? -5.768 7.608 8.073 1.00 96.94 89 GLN A CA 1
ATOM 730 C C . GLN A 1 89 ? -7.045 8.440 7.905 1.00 96.94 89 GLN A C 1
ATOM 732 O O . GLN A 1 89 ? -7.736 8.700 8.888 1.00 96.94 89 GLN A O 1
ATOM 737 N N . SER A 1 90 ? -7.366 8.810 6.663 1.00 96.25 90 SER A N 1
ATOM 738 C CA . SER A 1 90 ? -8.507 9.666 6.317 1.00 96.25 90 SER A CA 1
ATOM 739 C C . SER A 1 90 ? -9.839 9.032 6.751 1.00 96.25 90 SER A C 1
ATOM 741 O O . SER A 1 90 ? -10.721 9.703 7.284 1.00 96.25 90 SER A O 1
ATOM 743 N N . SER A 1 91 ? -9.968 7.704 6.625 1.00 95.31 91 SER A N 1
ATOM 744 C CA . SER A 1 91 ? -11.119 6.935 7.139 1.00 95.31 91 SER A CA 1
ATOM 745 C C . SER A 1 91 ? -11.289 7.038 8.637 1.00 95.31 91 SER A C 1
ATOM 747 O O . SER A 1 91 ? -12.380 7.347 9.115 1.00 95.31 91 SER A O 1
ATOM 749 N N . ARG A 1 92 ? -10.199 6.880 9.382 1.00 93.25 92 ARG A N 1
ATOM 750 C CA . ARG A 1 92 ? -10.239 7.031 10.831 1.00 93.25 92 ARG A CA 1
ATOM 751 C C . ARG A 1 92 ? -10.576 8.464 11.252 1.00 93.25 92 ARG A C 1
ATOM 753 O O . ARG A 1 92 ? -11.353 8.647 12.182 1.00 93.25 92 ARG A O 1
ATOM 760 N N . GLU A 1 93 ? -9.986 9.464 10.601 1.00 92.69 93 GLU A N 1
ATOM 761 C CA . GLU A 1 93 ? -10.217 10.884 10.907 1.00 92.69 93 GLU A CA 1
ATOM 762 C C . GLU A 1 93 ? -11.687 11.269 10.705 1.00 92.69 93 GLU A C 1
ATOM 764 O O . GLU A 1 93 ? -12.290 11.860 11.601 1.00 92.69 93 GLU A O 1
ATOM 769 N N . ARG A 1 94 ? -12.314 10.839 9.602 1.00 90.50 94 ARG A N 1
ATOM 770 C CA . ARG A 1 94 ? -13.751 11.071 9.389 1.00 90.50 94 ARG A CA 1
ATOM 771 C C . ARG A 1 94 ? -14.640 10.399 10.429 1.00 90.50 94 ARG A C 1
ATOM 773 O O . ARG A 1 94 ? -15.608 11.012 10.866 1.00 90.50 94 ARG A O 1
ATOM 780 N N . LEU A 1 95 ? -14.330 9.167 10.835 1.00 87.69 95 LEU A N 1
ATOM 781 C CA . LEU A 1 95 ? -15.113 8.478 11.867 1.00 87.69 95 LEU A CA 1
ATOM 782 C C . LEU A 1 95 ? -15.030 9.191 13.218 1.00 87.69 95 LEU A C 1
ATOM 784 O O . LEU A 1 95 ? -16.047 9.329 13.891 1.00 87.69 95 LEU A O 1
ATOM 788 N N . LEU A 1 96 ? -13.848 9.682 13.601 1.00 86.00 96 LEU A N 1
ATOM 789 C CA . LEU A 1 96 ? -13.684 10.453 14.836 1.00 86.00 96 LEU A CA 1
ATOM 790 C C . LEU A 1 96 ? -14.495 11.751 14.797 1.00 86.00 96 LEU A C 1
ATOM 792 O O . LEU A 1 96 ? -15.244 12.023 15.731 1.00 86.00 96 LEU A O 1
ATOM 796 N N . HIS A 1 97 ? -14.432 12.493 13.690 1.00 85.69 97 HIS A N 1
ATOM 797 C CA . HIS A 1 97 ? -15.233 13.706 13.526 1.00 85.69 97 HIS A CA 1
ATOM 798 C C . HIS A 1 97 ? -16.743 13.439 13.512 1.00 85.69 97 HIS A C 1
ATOM 800 O O . HIS A 1 97 ? -17.504 14.273 13.997 1.00 85.69 97 HIS A O 1
ATOM 806 N N . ALA A 1 98 ? -17.196 12.298 12.988 1.00 79.81 98 ALA A N 1
ATOM 807 C CA . ALA A 1 98 ? -18.610 11.925 13.030 1.00 79.81 98 ALA A CA 1
ATOM 808 C C . ALA A 1 98 ? -19.100 11.661 14.466 1.00 79.81 98 ALA A C 1
ATOM 810 O O . ALA A 1 98 ? -20.215 12.044 14.806 1.00 79.81 98 ALA A O 1
ATOM 811 N N . VAL A 1 99 ? -18.260 11.058 15.315 1.00 73.81 99 VAL A N 1
ATOM 812 C CA . VAL A 1 99 ? -18.570 10.801 16.734 1.00 73.81 99 VAL A CA 1
ATOM 813 C C . VAL A 1 99 ? -18.533 12.090 17.563 1.00 73.81 99 VAL A C 1
ATOM 815 O O . VAL A 1 99 ? -19.375 12.287 18.433 1.00 73.81 99 VAL A O 1
ATOM 818 N N . GLU A 1 100 ? -17.579 12.984 17.293 1.00 72.19 100 GLU A N 1
ATOM 819 C CA . GLU A 1 100 ? -17.448 14.268 18.000 1.00 72.19 100 GLU A CA 1
ATOM 820 C C . GLU A 1 100 ? -18.588 15.249 17.679 1.00 72.19 100 GLU A C 1
ATOM 822 O O . GLU A 1 100 ? -18.958 16.053 18.533 1.00 72.19 100 GLU A O 1
ATOM 827 N N . ASN A 1 101 ? -19.167 15.159 16.476 1.00 63.09 101 ASN A N 1
ATOM 828 C CA . ASN A 1 101 ? -20.257 16.019 16.010 1.00 63.09 101 ASN A CA 1
ATOM 829 C C . ASN A 1 101 ? -21.645 15.358 16.087 1.00 63.09 101 ASN A C 1
ATOM 831 O O . ASN A 1 101 ? -22.580 15.838 15.439 1.00 63.09 101 ASN A O 1
ATOM 835 N N . GLU A 1 102 ? -21.823 14.280 16.865 1.00 45.84 102 GLU A N 1
ATOM 836 C CA . GLU A 1 102 ? -23.173 13.777 17.135 1.00 45.84 102 GLU A CA 1
ATOM 837 C C . GLU A 1 102 ? -24.022 14.888 17.786 1.00 45.84 102 GLU A C 1
ATOM 839 O O . GLU A 1 102 ? -23.643 15.446 18.824 1.00 45.84 102 GLU A O 1
ATOM 844 N N . PRO A 1 103 ? -25.183 15.244 17.206 1.00 46.34 103 PRO A N 1
ATOM 845 C CA . PRO A 1 103 ? -25.969 16.356 17.701 1.00 46.34 103 PRO A CA 1
ATOM 846 C C . PRO A 1 103 ? -26.583 15.987 19.054 1.00 46.34 103 PRO A C 1
ATOM 848 O O . PRO A 1 103 ? -27.582 15.269 19.130 1.00 46.34 103 PRO A O 1
ATOM 851 N N . ARG A 1 104 ? -26.072 16.582 20.142 1.00 44.75 104 ARG A N 1
ATOM 852 C CA . ARG A 1 104 ? -26.943 16.913 21.280 1.00 44.75 104 ARG A CA 1
ATOM 853 C C . ARG A 1 104 ? -28.083 17.730 20.693 1.00 44.75 104 ARG A C 1
ATOM 855 O O . ARG A 1 104 ? -27.833 18.803 20.162 1.00 44.75 104 ARG A O 1
ATOM 862 N N . ALA A 1 105 ? -29.290 17.177 20.721 1.00 46.38 105 ALA A N 1
ATOM 863 C CA . ALA A 1 105 ? -30.472 17.679 20.036 1.00 46.38 105 ALA A CA 1
ATOM 864 C C . ALA A 1 105 ? -30.686 19.196 20.185 1.00 46.38 105 ALA A C 1
ATOM 866 O O . ALA A 1 105 ? -31.425 19.628 21.061 1.00 46.38 105 ALA A O 1
ATOM 867 N N . THR A 1 106 ? -30.083 20.015 19.322 1.00 40.34 106 THR A N 1
ATOM 868 C CA . THR A 1 106 ? -30.542 21.358 18.959 1.00 40.34 106 THR A CA 1
ATOM 869 C C . THR A 1 106 ? -29.838 21.803 17.672 1.00 40.34 106 THR A C 1
ATOM 871 O O . THR A 1 106 ? -28.624 21.698 17.552 1.00 40.34 106 THR A O 1
ATOM 874 N N . CYS A 1 107 ? -30.638 22.323 16.738 1.00 35.38 107 CYS A N 1
ATOM 875 C CA . CYS A 1 107 ? -30.269 22.993 15.485 1.00 35.38 107 CYS A CA 1
ATOM 876 C C . CYS A 1 107 ? -29.779 22.115 14.318 1.00 35.38 107 CYS A 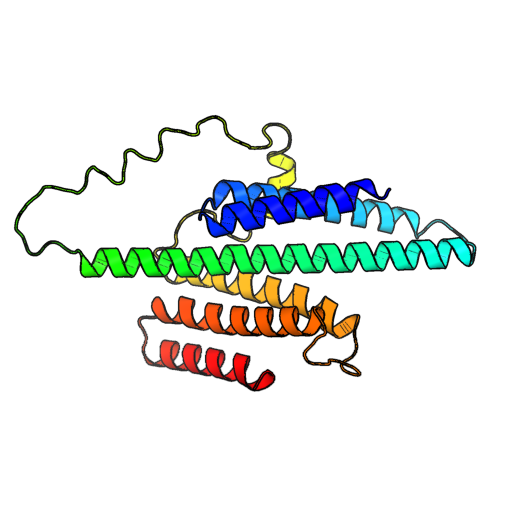C 1
ATOM 878 O O . CYS A 1 107 ? -28.599 22.002 14.006 1.00 35.38 107 CYS A O 1
ATOM 880 N N . LYS A 1 108 ? -30.767 21.613 13.562 1.00 45.97 108 LYS A N 1
ATOM 881 C CA . LYS A 1 108 ? -30.667 21.383 12.114 1.00 45.97 108 LYS A CA 1
ATOM 882 C C . LYS A 1 108 ? -30.297 22.695 11.404 1.00 45.97 108 LYS A C 1
ATOM 884 O O . LYS A 1 108 ? -31.186 23.459 11.050 1.00 45.97 108 LYS A O 1
ATOM 889 N N . SER A 1 109 ? -29.013 22.956 11.223 1.00 46.72 109 SER A N 1
ATOM 890 C CA . SER A 1 109 ? -28.466 23.913 10.254 1.00 46.72 109 SER A CA 1
ATOM 891 C C . SER A 1 109 ? -26.956 23.739 10.337 1.00 46.72 109 SER A C 1
ATOM 893 O O . SER A 1 109 ? -26.358 24.268 11.256 1.00 46.72 109 SER A O 1
ATOM 895 N N . GLU A 1 110 ? -26.360 22.759 9.655 1.00 40.78 110 GLU A N 1
ATOM 896 C CA . GLU A 1 110 ? -25.329 23.060 8.638 1.00 40.78 110 GLU A CA 1
ATOM 897 C C . GLU A 1 110 ? -24.911 21.804 7.831 1.00 40.78 110 GLU A C 1
ATOM 899 O O . GLU A 1 110 ? -23.873 21.781 7.182 1.00 40.78 110 GLU A O 1
ATOM 904 N N . LEU A 1 111 ? -25.725 20.742 7.805 1.00 41.84 111 LEU A N 1
ATOM 905 C CA . LEU A 1 111 ? -25.395 19.487 7.096 1.00 41.84 111 LEU A CA 1
ATOM 906 C C . LEU A 1 111 ? -25.495 19.550 5.555 1.00 41.84 111 LEU A C 1
ATOM 908 O O . LEU A 1 111 ? -25.468 18.510 4.904 1.00 41.84 111 LEU A O 1
ATOM 912 N N . LEU A 1 112 ? -25.605 20.738 4.953 1.00 38.59 112 LEU A N 1
ATOM 913 C CA . LEU A 1 112 ? -25.774 20.889 3.500 1.00 38.59 112 LEU A CA 1
ATOM 914 C C . LEU A 1 112 ? -24.538 21.420 2.756 1.00 38.59 112 LEU A C 1
ATOM 916 O O . LEU A 1 112 ? -24.526 21.360 1.533 1.00 38.59 112 LEU A O 1
ATOM 920 N N . SER A 1 113 ? -23.470 21.863 3.430 1.00 39.03 113 SER A N 1
ATOM 921 C CA . SER A 1 113 ? -22.300 22.431 2.728 1.00 39.03 113 SER A CA 1
ATOM 922 C C . SER A 1 113 ? -21.233 21.407 2.310 1.00 39.03 113 SER A C 1
ATOM 924 O O . SER A 1 113 ? -20.335 21.744 1.543 1.00 39.03 113 SER A O 1
ATOM 926 N N . ALA A 1 114 ? -21.333 20.146 2.747 1.00 38.84 114 ALA A N 1
ATOM 927 C CA . ALA A 1 114 ? -20.393 19.087 2.357 1.00 38.84 114 ALA A CA 1
ATOM 928 C C . ALA A 1 114 ? -20.811 18.316 1.087 1.00 38.84 114 ALA A C 1
ATOM 930 O O . ALA A 1 114 ? -19.998 17.585 0.530 1.00 38.84 114 ALA A O 1
ATOM 931 N N . GLN A 1 115 ? -22.050 18.485 0.607 1.00 37.66 115 GLN A N 1
ATOM 932 C CA . GLN A 1 115 ? -22.557 17.802 -0.596 1.00 37.66 115 GLN A CA 1
ATOM 933 C C . GLN A 1 115 ? -22.417 18.614 -1.895 1.00 37.66 115 GLN A C 1
ATOM 935 O O . GLN A 1 115 ? -22.678 18.083 -2.973 1.00 37.66 115 GLN A O 1
ATOM 940 N N . GLU A 1 116 ? -21.989 19.878 -1.836 1.00 33.28 116 GLU A N 1
ATOM 941 C CA . GLU A 1 116 ? -21.950 20.752 -3.022 1.00 33.28 116 GLU A CA 1
ATOM 942 C C . GLU A 1 116 ? -20.586 20.809 -3.736 1.00 33.28 116 GLU A C 1
ATOM 944 O O . GLU A 1 116 ? -20.504 21.341 -4.840 1.00 33.28 116 GLU A O 1
ATOM 949 N N . SER A 1 117 ? -19.533 20.186 -3.191 1.00 39.00 117 SER A N 1
ATOM 950 C CA . SER A 1 117 ? -18.200 20.158 -3.828 1.00 39.00 117 SER A CA 1
ATOM 951 C C . SER A 1 117 ? -17.953 18.939 -4.739 1.00 39.00 117 SER A C 1
ATOM 953 O O . SER A 1 117 ? -16.948 18.878 -5.441 1.00 39.00 117 SER A O 1
ATOM 955 N N . GLU A 1 118 ? -18.873 17.969 -4.799 1.00 43.09 118 GLU A N 1
ATOM 956 C CA . GLU A 1 118 ? -18.747 16.791 -5.686 1.00 43.09 118 GLU A CA 1
ATOM 957 C C . GLU A 1 118 ? -19.203 17.054 -7.136 1.00 43.09 118 GLU A C 1
ATOM 959 O O . GLU A 1 118 ? -19.095 16.178 -7.989 1.00 43.09 118 GLU A O 1
ATOM 964 N N . LYS A 1 119 ? -19.690 18.262 -7.461 1.00 38.50 119 LYS A N 1
ATOM 965 C CA . LYS A 1 119 ? -20.283 18.579 -8.778 1.00 38.50 119 LYS A CA 1
ATOM 966 C C . LYS A 1 119 ? -19.409 19.383 -9.746 1.00 38.50 119 LYS A C 1
ATOM 968 O O . LYS A 1 119 ? -19.879 19.728 -10.827 1.00 38.50 119 LYS A O 1
ATOM 973 N N . GLN A 1 120 ? -18.147 19.661 -9.422 1.00 39.78 120 GLN A N 1
ATOM 974 C CA . GLN A 1 120 ? -17.239 20.389 -10.322 1.00 39.78 120 GLN A CA 1
ATOM 975 C C . GLN A 1 120 ? -15.928 19.633 -10.575 1.00 39.78 120 GLN A C 1
ATOM 977 O O . GLN A 1 120 ? -14.860 20.085 -10.186 1.00 39.78 120 GLN A O 1
ATOM 982 N N . SER A 1 121 ? -16.005 18.481 -11.252 1.00 43.16 121 SER A N 1
ATOM 983 C CA . SER A 1 121 ? -14.896 17.894 -12.034 1.00 43.16 121 SER A CA 1
ATOM 984 C C . SER A 1 121 ? -15.379 16.655 -12.812 1.00 43.16 121 SER A C 1
ATOM 986 O O . SER A 1 121 ? -14.775 15.589 -12.735 1.00 43.16 121 SER A O 1
ATOM 988 N N . ASP A 1 122 ? -16.464 16.768 -13.583 1.00 43.19 122 ASP A N 1
ATOM 989 C CA . ASP A 1 122 ? -16.971 15.641 -14.395 1.00 43.19 122 ASP A CA 1
ATOM 990 C C . ASP A 1 122 ? -16.190 15.441 -15.715 1.00 43.19 122 ASP A C 1
ATOM 992 O O . ASP A 1 122 ? -16.537 14.624 -16.563 1.00 43.19 122 ASP A O 1
ATOM 996 N N . GLN A 1 123 ? -15.068 16.152 -15.891 1.00 50.03 123 GLN A N 1
ATOM 997 C CA . GLN A 1 123 ? -14.012 15.717 -16.804 1.00 50.03 123 GLN A CA 1
ATOM 998 C C . GLN A 1 123 ? -13.148 14.700 -16.066 1.00 50.03 123 GLN A C 1
ATOM 1000 O O . GLN A 1 123 ? -12.073 14.994 -15.549 1.00 50.03 123 GLN A O 1
ATOM 1005 N N . SER A 1 124 ? -13.701 13.497 -15.973 1.00 53.53 124 SER A N 1
ATOM 1006 C CA . SER A 1 124 ? -13.042 12.273 -15.551 1.00 53.53 124 SER A CA 1
ATOM 1007 C C . SER A 1 124 ? -11.655 12.183 -16.214 1.00 53.53 124 SER A C 1
ATOM 1009 O O . SER A 1 124 ? -11.554 11.828 -17.386 1.00 53.53 124 SER A O 1
ATOM 1011 N N . LEU A 1 125 ? -10.583 12.533 -15.480 1.00 58.59 125 LEU A N 1
ATOM 1012 C CA . LEU A 1 125 ? -9.166 12.383 -15.876 1.00 58.59 125 LEU A CA 1
ATOM 1013 C C . LEU A 1 125 ? -8.774 10.896 -15.890 1.00 58.59 125 LEU A C 1
ATOM 1015 O O . LEU A 1 125 ? -7.842 10.451 -15.227 1.00 58.59 125 LEU A O 1
ATOM 1019 N N . VAL A 1 126 ? -9.585 10.095 -16.561 1.00 57.56 126 VAL A N 1
ATOM 1020 C CA . VAL A 1 126 ? -9.643 8.650 -16.433 1.00 57.56 126 VAL A CA 1
ATOM 1021 C C . VAL A 1 126 ? -9.440 8.070 -17.810 1.00 57.56 126 VAL A C 1
ATOM 1023 O O . VAL A 1 126 ? -10.045 8.512 -18.782 1.00 57.56 126 VAL A O 1
ATOM 1026 N N . PHE A 1 127 ? -8.612 7.039 -17.868 1.00 60.84 127 PHE A N 1
ATOM 1027 C CA . PHE A 1 127 ? -8.466 6.210 -19.048 1.00 60.84 127 PHE A CA 1
ATOM 1028 C C . PHE A 1 127 ? -9.796 5.491 -19.301 1.00 60.84 127 PHE A C 1
ATOM 1030 O O . PHE A 1 127 ? -10.160 4.619 -18.522 1.00 60.84 127 PHE A O 1
ATOM 1037 N N . THR A 1 128 ? -10.556 5.882 -20.325 1.00 57.88 128 THR A N 1
ATOM 1038 C CA . THR A 1 128 ? -11.843 5.244 -20.663 1.00 57.88 128 THR A CA 1
ATOM 1039 C C . THR A 1 128 ? -11.664 3.947 -21.446 1.00 57.88 128 THR A C 1
ATOM 1041 O O . THR A 1 128 ? -12.480 3.040 -21.315 1.00 57.88 128 THR A O 1
ATOM 1044 N N . ASP A 1 129 ? -10.564 3.827 -22.190 1.00 58.94 129 ASP A N 1
ATOM 1045 C CA . ASP A 1 129 ? -10.412 2.789 -23.217 1.00 58.94 129 ASP A CA 1
ATOM 1046 C C . ASP A 1 129 ? -9.625 1.555 -22.730 1.00 58.94 129 ASP A C 1
ATOM 1048 O O . ASP A 1 129 ? -9.576 0.541 -23.417 1.00 58.94 129 ASP A O 1
ATOM 1052 N N . THR A 1 130 ? -9.028 1.611 -21.533 1.00 58.78 130 THR A N 1
ATOM 1053 C CA . THR A 1 130 ? -8.168 0.551 -20.959 1.00 58.78 130 THR A CA 1
ATOM 1054 C C . THR A 1 130 ? -8.639 0.034 -19.597 1.00 58.78 130 THR A C 1
ATOM 1056 O O . THR A 1 130 ? -7.927 -0.731 -18.954 1.00 58.78 130 THR A O 1
ATOM 1059 N N . ILE A 1 131 ? -9.839 0.414 -19.139 1.00 59.47 131 ILE A N 1
ATOM 1060 C CA . ILE A 1 131 ? -10.337 0.093 -17.785 1.00 59.47 131 ILE A CA 1
ATOM 1061 C C . ILE A 1 131 ? -10.309 -1.415 -17.507 1.00 59.47 131 ILE A C 1
ATOM 1063 O O . ILE A 1 131 ? -9.882 -1.817 -16.427 1.00 59.47 131 ILE A O 1
ATOM 1067 N N . GLN A 1 132 ? -10.695 -2.238 -18.487 1.00 61.94 132 GLN A N 1
ATOM 1068 C CA . GLN A 1 132 ? -10.811 -3.688 -18.319 1.00 61.94 132 GLN A CA 1
ATOM 1069 C C . GLN A 1 132 ? -9.455 -4.372 -18.066 1.00 61.94 132 GLN A C 1
ATOM 1071 O O . GLN A 1 132 ? -9.363 -5.256 -17.218 1.00 61.94 132 GLN A O 1
ATOM 1076 N N . ASP A 1 133 ? -8.383 -3.912 -18.717 1.00 67.88 133 ASP A N 1
ATOM 1077 C CA . ASP A 1 133 ? -7.028 -4.452 -18.522 1.00 67.88 133 ASP A CA 1
ATOM 1078 C C . ASP A 1 133 ? -6.414 -4.027 -17.175 1.00 67.88 133 ASP A C 1
ATOM 1080 O O . ASP A 1 133 ? -5.476 -4.651 -16.673 1.00 67.88 133 ASP A O 1
ATOM 1084 N N . LEU A 1 134 ? -6.947 -2.963 -16.567 1.00 76.56 134 LEU A N 1
ATOM 1085 C CA . LEU A 1 134 ? -6.475 -2.419 -15.294 1.00 76.56 134 LEU A CA 1
ATOM 1086 C C . LEU A 1 134 ? -7.183 -3.030 -14.079 1.00 76.56 134 LEU A C 1
ATOM 1088 O O . LEU A 1 134 ? -6.676 -2.894 -12.962 1.00 76.56 134 LEU A O 1
ATOM 1092 N N . GLU A 1 135 ? -8.311 -3.726 -14.263 1.00 73.25 135 GLU A N 1
ATOM 1093 C CA . GLU A 1 135 ? -9.106 -4.283 -13.159 1.00 73.25 135 GLU A CA 1
ATOM 1094 C C . GLU A 1 135 ? -8.263 -5.178 -12.238 1.00 73.25 135 GLU A C 1
ATOM 1096 O O . GLU A 1 135 ? -8.298 -5.011 -11.014 1.00 73.25 135 GLU A O 1
ATOM 1101 N N . GLY A 1 136 ? -7.402 -6.025 -12.816 1.00 78.06 136 GLY A N 1
ATOM 1102 C CA . GLY A 1 136 ? -6.500 -6.915 -12.074 1.00 78.06 136 GLY A CA 1
ATOM 1103 C C . GLY A 1 136 ? -5.507 -6.196 -11.150 1.00 78.06 136 GLY A C 1
ATOM 1104 O O . GLY A 1 136 ? -5.079 -6.763 -10.148 1.00 78.06 136 GLY A O 1
ATOM 1105 N N . PHE A 1 137 ? -5.188 -4.929 -11.429 1.00 80.94 137 PHE A N 1
ATOM 1106 C CA . PHE A 1 137 ? -4.273 -4.110 -10.625 1.00 80.94 137 PHE A CA 1
ATOM 1107 C C . PHE A 1 137 ? -4.998 -3.220 -9.610 1.00 80.94 137 PHE A C 1
ATOM 1109 O O . PHE A 1 137 ? -4.375 -2.656 -8.715 1.00 80.94 137 PHE A O 1
ATOM 1116 N N . THR A 1 138 ? -6.321 -3.096 -9.724 1.00 79.94 138 THR A N 1
ATOM 1117 C CA . THR A 1 138 ? -7.149 -2.246 -8.855 1.00 79.94 138 THR A CA 1
ATOM 1118 C C . THR A 1 138 ? -7.817 -2.997 -7.702 1.00 79.94 138 THR A C 1
ATOM 1120 O O . THR A 1 138 ? -8.347 -2.366 -6.787 1.00 79.94 138 THR A O 1
ATOM 1123 N N . ALA A 1 139 ? -7.823 -4.329 -7.725 1.00 72.25 139 ALA A N 1
ATOM 1124 C CA . ALA A 1 139 ? -8.662 -5.130 -6.834 1.00 72.25 139 ALA A CA 1
ATOM 1125 C C . ALA A 1 139 ? -8.230 -5.111 -5.354 1.00 72.25 139 ALA A C 1
ATOM 1127 O O . ALA A 1 139 ? -9.054 -5.337 -4.473 1.00 72.25 139 ALA A O 1
ATOM 1128 N N . GLU A 1 140 ? -6.956 -4.838 -5.065 1.00 81.00 140 GLU A N 1
ATOM 1129 C CA . GLU A 1 140 ? -6.387 -5.089 -3.734 1.00 81.00 140 GLU A CA 1
ATOM 1130 C C . GLU A 1 140 ? -6.747 -4.022 -2.687 1.00 81.00 140 GLU A C 1
ATOM 1132 O O . GLU A 1 140 ? -6.984 -4.347 -1.525 1.00 81.00 140 GLU A O 1
ATOM 1137 N N . ILE A 1 141 ? -6.808 -2.744 -3.081 1.00 89.75 141 ILE A N 1
ATOM 1138 C CA . ILE A 1 141 ? -7.118 -1.636 -2.169 1.00 89.75 141 ILE A CA 1
ATOM 1139 C C . ILE A 1 141 ? -8.294 -0.832 -2.726 1.00 89.75 141 ILE A C 1
ATOM 1141 O O . ILE A 1 141 ? -8.257 -0.328 -3.850 1.00 89.75 141 ILE A O 1
ATOM 1145 N N . THR A 1 142 ? -9.360 -0.709 -1.936 1.00 93.31 142 THR A N 1
ATOM 1146 C CA . THR A 1 142 ? -10.548 0.086 -2.283 1.00 93.31 142 THR A CA 1
ATOM 1147 C C . THR A 1 142 ? -10.218 1.579 -2.428 1.00 93.31 142 THR A C 1
ATOM 1149 O O . THR A 1 142 ? -9.190 2.050 -1.949 1.00 93.31 142 THR A O 1
ATOM 1152 N N . ASP A 1 143 ? -11.062 2.323 -3.134 1.00 92.12 143 ASP A N 1
ATOM 1153 C CA . ASP A 1 143 ? -11.071 3.794 -3.202 1.00 92.12 143 ASP A CA 1
ATOM 1154 C C . ASP A 1 143 ? -12.133 4.426 -2.303 1.00 92.12 143 ASP A C 1
ATOM 1156 O O . ASP A 1 143 ? -12.162 5.644 -2.127 1.00 92.12 143 ASP A O 1
ATOM 1160 N N . LYS A 1 144 ? -12.972 3.593 -1.686 1.00 94.00 144 LYS A N 1
ATOM 1161 C CA . LYS A 1 144 ? -13.985 4.021 -0.733 1.00 94.00 144 LYS A CA 1
ATOM 1162 C C . LYS A 1 144 ? -13.420 4.083 0.670 1.00 94.00 144 LYS A C 1
ATOM 1164 O O . LYS A 1 144 ? -12.581 3.286 1.087 1.00 94.00 144 LYS A O 1
ATOM 1169 N N . HIS A 1 145 ? -13.956 5.022 1.422 1.00 93.19 145 HIS A N 1
ATOM 1170 C CA . HIS A 1 145 ? -13.655 5.178 2.828 1.00 93.19 145 HIS A CA 1
ATOM 1171 C C . HIS A 1 145 ? -14.148 4.006 3.669 1.00 93.19 145 HIS A C 1
ATOM 1173 O O . HIS A 1 145 ? -15.177 3.400 3.382 1.00 93.19 145 HIS A O 1
ATOM 1179 N N . LEU A 1 146 ? -13.381 3.700 4.711 1.00 94.56 146 LEU A N 1
ATOM 1180 C CA . LEU A 1 146 ? -13.542 2.498 5.522 1.00 94.56 146 LEU A CA 1
ATOM 1181 C C . LEU A 1 146 ? -14.385 2.814 6.756 1.00 94.56 146 LEU A C 1
ATOM 1183 O O . LEU A 1 146 ? -14.152 3.815 7.432 1.00 94.56 146 LEU A O 1
ATOM 1187 N N . SER A 1 147 ? -15.351 1.951 7.056 1.00 90.31 147 SER A N 1
ATOM 1188 C CA . SER A 1 147 ? -16.240 2.095 8.217 1.00 90.31 147 SER A CA 1
ATOM 1189 C C . SER A 1 147 ? -16.213 0.888 9.151 1.00 90.31 147 SER A C 1
ATOM 1191 O O . SER A 1 147 ? -16.567 1.018 10.320 1.00 90.31 147 SER A O 1
ATOM 1193 N N . SER A 1 148 ? -15.795 -0.282 8.662 1.00 93.12 148 SER A N 1
ATOM 1194 C CA . SER A 1 148 ? -15.739 -1.518 9.441 1.00 93.12 148 SER A CA 1
ATOM 1195 C C . SER A 1 148 ? -14.299 -1.917 9.767 1.00 93.12 148 SER A C 1
ATOM 1197 O O . SER A 1 148 ? -13.346 -1.554 9.068 1.00 93.12 148 SER A O 1
ATOM 1199 N N . TYR A 1 149 ? -14.134 -2.692 10.840 1.00 93.69 149 TYR A N 1
ATOM 1200 C CA . TYR A 1 149 ? -12.843 -3.291 11.172 1.00 93.69 149 TYR A CA 1
ATOM 1201 C C . TYR A 1 149 ? -12.366 -4.250 10.076 1.00 93.69 149 TYR A C 1
ATOM 1203 O O . TYR A 1 149 ? -11.182 -4.249 9.754 1.00 93.69 149 TYR A O 1
ATOM 1211 N N . ASP A 1 150 ? -13.267 -5.036 9.482 1.00 94.81 150 ASP A N 1
ATOM 1212 C CA . ASP A 1 150 ? -12.908 -6.046 8.482 1.00 94.81 150 ASP A CA 1
ATOM 1213 C C . ASP A 1 150 ? -12.390 -5.410 7.186 1.00 94.81 150 ASP A C 1
ATOM 1215 O O . ASP A 1 150 ? -11.326 -5.801 6.700 1.00 94.81 150 ASP A O 1
ATOM 1219 N N . ASP A 1 151 ? -13.052 -4.359 6.691 1.00 93.44 151 ASP A N 1
ATOM 1220 C CA . ASP A 1 151 ? -12.580 -3.604 5.521 1.00 93.44 151 ASP A CA 1
ATOM 1221 C C . ASP A 1 151 ? -11.237 -2.921 5.815 1.00 93.44 151 ASP A C 1
ATOM 1223 O O . ASP A 1 151 ? -10.306 -2.947 5.006 1.00 93.44 151 ASP A O 1
ATOM 1227 N N . THR A 1 152 ? -11.104 -2.357 7.021 1.00 95.44 152 THR A N 1
ATOM 1228 C CA . THR A 1 152 ? -9.853 -1.751 7.498 1.00 95.44 152 THR A CA 1
ATOM 1229 C C . THR A 1 152 ? -8.728 -2.774 7.556 1.00 95.44 152 THR A C 1
ATOM 1231 O O . THR A 1 152 ? -7.605 -2.486 7.144 1.00 95.44 152 THR A O 1
ATOM 1234 N N . LYS A 1 153 ? -9.017 -3.984 8.032 1.00 96.38 153 LYS A N 1
ATOM 1235 C CA . LYS A 1 153 ? -8.055 -5.076 8.123 1.00 96.38 153 LYS A CA 1
ATOM 1236 C C . LYS A 1 153 ? -7.622 -5.561 6.742 1.00 96.38 153 LYS A C 1
ATOM 1238 O O . LYS A 1 153 ? -6.433 -5.804 6.560 1.00 96.38 153 LYS A O 1
ATOM 1243 N N . ALA A 1 154 ? -8.537 -5.653 5.778 1.00 95.81 154 ALA A N 1
ATOM 1244 C CA . ALA A 1 154 ? -8.204 -6.010 4.400 1.00 95.81 154 ALA A CA 1
ATOM 1245 C C . ALA A 1 154 ? -7.219 -5.000 3.784 1.00 95.81 154 ALA A C 1
ATOM 1247 O O . ALA A 1 154 ? -6.149 -5.390 3.313 1.00 95.81 154 ALA A O 1
ATOM 1248 N N . VAL A 1 155 ? -7.517 -3.698 3.891 1.00 96.81 155 VAL A N 1
ATOM 1249 C CA . VAL A 1 155 ? -6.616 -2.629 3.423 1.00 96.81 155 VAL A CA 1
ATOM 1250 C C . VAL A 1 155 ? -5.288 -2.642 4.179 1.00 96.81 155 VAL A C 1
ATOM 1252 O O . VAL A 1 155 ? -4.229 -2.511 3.572 1.00 96.81 155 VAL A O 1
ATOM 1255 N N . PHE A 1 156 ? -5.314 -2.835 5.497 1.00 97.06 156 PHE A N 1
ATOM 1256 C CA . PHE A 1 156 ? -4.111 -2.963 6.317 1.00 97.06 156 PHE A CA 1
ATOM 1257 C C . PHE A 1 156 ? -3.207 -4.108 5.838 1.00 97.06 156 PHE A C 1
ATOM 1259 O O . PHE A 1 156 ? -1.999 -3.916 5.694 1.00 97.06 156 PHE A O 1
ATOM 1266 N N . THR A 1 157 ? -3.771 -5.287 5.569 1.00 96.44 157 THR A N 1
ATOM 1267 C CA . THR A 1 157 ? -3.007 -6.445 5.095 1.00 96.44 157 THR A CA 1
ATOM 1268 C C . THR A 1 157 ? -2.373 -6.173 3.733 1.00 96.44 157 THR A C 1
ATOM 1270 O O . THR A 1 157 ? -1.183 -6.446 3.569 1.00 96.44 157 THR A O 1
ATOM 1273 N N . ALA A 1 158 ? -3.119 -5.569 2.804 1.00 96.19 158 ALA A N 1
ATOM 1274 C CA . ALA A 1 158 ? -2.599 -5.149 1.504 1.00 96.19 158 ALA A CA 1
ATOM 1275 C C . ALA A 1 158 ? -1.446 -4.138 1.644 1.00 96.19 158 ALA A C 1
ATOM 1277 O O . ALA A 1 158 ? -0.378 -4.303 1.056 1.00 96.19 158 ALA A O 1
ATOM 1278 N N . VAL A 1 159 ? -1.608 -3.123 2.501 1.00 97.25 159 VAL A N 1
ATOM 1279 C CA . VAL A 1 159 ? -0.556 -2.134 2.789 1.00 97.25 159 VAL A CA 1
ATOM 1280 C C . VAL A 1 159 ? 0.713 -2.810 3.301 1.00 97.25 159 VAL A C 1
ATOM 1282 O O . VAL A 1 159 ? 1.797 -2.511 2.805 1.00 97.25 159 VAL A O 1
ATOM 1285 N N . LEU A 1 160 ? 0.609 -3.732 4.262 1.00 95.44 160 LEU A N 1
ATOM 1286 C CA . LEU A 1 160 ? 1.786 -4.429 4.786 1.00 95.44 160 LEU A CA 1
ATOM 1287 C C . LEU A 1 160 ? 2.481 -5.290 3.731 1.00 95.44 160 LEU A C 1
ATOM 1289 O O . LEU A 1 160 ? 3.712 -5.314 3.694 1.00 95.44 160 LEU A O 1
ATOM 1293 N N . ALA A 1 161 ? 1.716 -5.968 2.873 1.00 95.06 161 ALA A N 1
ATOM 1294 C CA . ALA A 1 161 ? 2.273 -6.743 1.771 1.00 95.06 161 ALA A CA 1
ATOM 1295 C C . ALA A 1 161 ? 3.067 -5.842 0.812 1.00 95.06 161 ALA A C 1
ATOM 1297 O O . ALA A 1 161 ? 4.225 -6.130 0.521 1.00 95.06 161 ALA A O 1
ATOM 1298 N N . ARG A 1 162 ? 2.500 -4.698 0.414 1.00 95.56 162 ARG A N 1
ATOM 1299 C CA . ARG A 1 162 ? 3.158 -3.724 -0.473 1.00 95.56 162 ARG A CA 1
ATOM 1300 C C . ARG A 1 162 ? 4.412 -3.101 0.140 1.00 95.56 162 ARG A C 1
ATOM 1302 O O . ARG A 1 162 ? 5.428 -2.982 -0.540 1.00 95.56 162 ARG A O 1
ATOM 1309 N N . ILE A 1 163 ? 4.380 -2.755 1.432 1.00 94.38 163 ILE A N 1
ATOM 1310 C CA . ILE A 1 163 ? 5.572 -2.269 2.150 1.00 94.38 163 ILE A CA 1
ATOM 1311 C C . ILE A 1 163 ? 6.674 -3.325 2.118 1.00 94.38 163 ILE A C 1
ATOM 1313 O O . ILE A 1 163 ? 7.818 -2.997 1.813 1.00 94.38 163 ILE A O 1
ATOM 1317 N N . ARG A 1 164 ? 6.333 -4.584 2.403 1.00 92.25 164 ARG A N 1
ATOM 1318 C CA . ARG A 1 164 ? 7.299 -5.680 2.399 1.00 92.25 164 ARG A CA 1
ATOM 1319 C C . ARG A 1 164 ? 7.940 -5.860 1.023 1.00 92.25 164 ARG A C 1
ATOM 1321 O O . ARG A 1 164 ? 9.164 -5.886 0.949 1.00 92.25 164 ARG A O 1
ATOM 1328 N N . THR A 1 165 ? 7.148 -5.918 -0.047 1.00 90.94 165 THR A N 1
ATOM 1329 C CA . THR A 1 165 ? 7.673 -6.055 -1.416 1.00 90.94 165 THR A CA 1
ATOM 1330 C C . THR A 1 165 ? 8.622 -4.908 -1.772 1.00 90.94 165 THR A C 1
ATOM 1332 O O . THR A 1 165 ? 9.714 -5.136 -2.292 1.00 90.94 165 THR A O 1
ATOM 1335 N N . ALA A 1 166 ? 8.269 -3.669 -1.414 1.00 90.62 166 ALA A N 1
ATOM 1336 C CA . ALA A 1 166 ? 9.140 -2.520 -1.649 1.00 90.62 166 ALA A CA 1
ATOM 1337 C C . ALA A 1 166 ? 10.447 -2.586 -0.828 1.00 90.62 166 ALA A C 1
ATOM 1339 O O . ALA A 1 166 ? 11.517 -2.210 -1.305 1.00 90.62 166 ALA A O 1
ATOM 1340 N N . GLN A 1 167 ? 10.394 -3.095 0.405 1.00 87.38 167 GLN A N 1
ATOM 1341 C CA . GLN A 1 167 ? 11.578 -3.265 1.253 1.00 87.38 167 GLN A CA 1
ATOM 1342 C C . GLN A 1 167 ? 12.514 -4.370 0.762 1.00 87.38 167 GLN A C 1
ATOM 1344 O O . GLN A 1 167 ? 13.735 -4.229 0.874 1.00 87.38 167 GLN A O 1
ATOM 1349 N N . GLU A 1 168 ? 11.970 -5.458 0.214 1.00 85.75 168 GLU A N 1
ATOM 1350 C CA . GLU A 1 168 ? 12.756 -6.554 -0.363 1.00 85.75 168 GLU A CA 1
ATOM 1351 C C . GLU A 1 168 ? 13.688 -6.030 -1.467 1.00 85.75 168 GLU A C 1
ATOM 1353 O O . GLU A 1 168 ? 14.862 -6.391 -1.502 1.00 85.75 168 GLU A O 1
ATOM 1358 N N . TYR A 1 169 ? 13.242 -5.078 -2.295 1.00 79.69 169 TYR A N 1
ATOM 1359 C CA . TYR A 1 169 ? 14.118 -4.440 -3.282 1.00 79.69 169 TYR A CA 1
ATOM 1360 C C . TYR A 1 169 ? 15.298 -3.689 -2.645 1.00 79.69 169 TYR A C 1
ATOM 1362 O O . TYR A 1 169 ? 16.447 -3.908 -3.039 1.00 79.69 169 TYR A O 1
ATOM 1370 N N . ILE A 1 170 ? 15.036 -2.820 -1.662 1.00 74.56 170 ILE A N 1
ATOM 1371 C CA . ILE A 1 170 ? 16.080 -2.010 -1.011 1.00 74.56 170 ILE A CA 1
ATOM 1372 C C . ILE A 1 170 ? 17.108 -2.920 -0.329 1.00 74.56 170 ILE A C 1
ATOM 1374 O O . ILE A 1 170 ? 18.314 -2.744 -0.499 1.00 74.56 170 ILE A O 1
ATOM 1378 N N . THR A 1 171 ? 16.626 -3.927 0.398 1.00 73.88 171 THR A N 1
ATOM 1379 C CA . THR A 1 171 ? 17.472 -4.848 1.170 1.00 73.88 171 THR A CA 1
ATOM 1380 C C . THR A 1 171 ? 18.303 -5.787 0.292 1.00 73.88 171 THR A C 1
ATOM 1382 O O . THR A 1 171 ? 19.453 -6.057 0.631 1.00 73.88 171 THR A O 1
ATOM 1385 N N . LEU A 1 172 ? 17.771 -6.248 -0.848 1.00 69.38 172 LEU A N 1
ATOM 1386 C CA . LEU A 1 172 ? 18.488 -7.129 -1.780 1.00 69.38 172 LEU A CA 1
ATOM 1387 C C . LEU A 1 172 ? 19.474 -6.385 -2.690 1.00 69.38 172 LEU A C 1
ATOM 1389 O O . LEU A 1 172 ? 20.490 -6.952 -3.082 1.00 69.38 172 LEU A O 1
ATOM 1393 N N . THR A 1 173 ? 19.177 -5.136 -3.056 1.00 64.25 173 THR A N 1
ATOM 1394 C CA . THR A 1 173 ? 19.961 -4.394 -4.066 1.00 64.25 173 THR A CA 1
ATOM 1395 C C . THR A 1 173 ? 21.073 -3.559 -3.443 1.00 64.25 173 THR A C 1
ATOM 1397 O O . THR A 1 173 ? 22.093 -3.306 -4.079 1.00 64.25 173 THR A O 1
ATOM 1400 N N . LYS A 1 174 ? 20.902 -3.144 -2.186 1.00 62.97 174 LYS A N 1
ATOM 1401 C CA . LYS A 1 174 ? 21.880 -2.350 -1.446 1.00 62.97 174 LYS A CA 1
ATOM 1402 C C . LYS A 1 174 ? 22.139 -3.026 -0.098 1.00 62.97 174 LYS A C 1
ATOM 1404 O O . LYS A 1 174 ? 21.509 -2.660 0.900 1.00 62.97 174 LYS A O 1
ATOM 1409 N N . PRO A 1 175 ? 23.022 -4.046 -0.046 1.00 51.81 175 PRO A N 1
ATOM 1410 C CA . PRO A 1 175 ? 23.413 -4.631 1.226 1.00 51.81 175 PRO A CA 1
ATOM 1411 C C . PRO A 1 175 ? 23.945 -3.515 2.127 1.00 51.81 175 PRO A C 1
ATOM 1413 O O . PRO A 1 175 ? 24.670 -2.640 1.661 1.00 51.81 175 PRO A O 1
ATOM 1416 N N . LEU A 1 176 ? 23.521 -3.574 3.390 1.00 51.25 176 LEU A N 1
ATOM 1417 C CA . LEU A 1 176 ? 23.616 -2.654 4.537 1.00 51.25 176 LEU A CA 1
ATOM 1418 C C . LEU A 1 176 ? 25.002 -2.029 4.854 1.00 51.25 176 LEU A C 1
ATOM 1420 O O . LEU A 1 176 ? 25.282 -1.721 6.007 1.00 51.25 176 LEU A O 1
ATOM 1424 N N . ILE A 1 177 ? 25.912 -1.888 3.891 1.00 48.19 177 ILE A N 1
ATOM 1425 C CA . ILE A 1 177 ? 27.332 -1.635 4.138 1.00 48.19 177 ILE A CA 1
ATOM 1426 C C . ILE A 1 177 ? 27.670 -0.139 4.144 1.00 48.19 177 ILE A C 1
ATOM 1428 O O . ILE A 1 177 ? 28.624 0.235 4.816 1.00 48.19 177 ILE A O 1
ATOM 1432 N N . ILE A 1 178 ? 26.907 0.752 3.498 1.00 48.00 178 ILE A N 1
ATOM 1433 C CA . ILE A 1 178 ? 27.211 2.199 3.552 1.00 48.00 178 ILE A CA 1
ATOM 1434 C C . ILE A 1 178 ? 25.936 3.037 3.507 1.00 48.00 178 ILE A C 1
ATOM 1436 O O . ILE A 1 178 ? 25.681 3.799 2.584 1.00 48.00 178 ILE A O 1
ATOM 1440 N N . TYR A 1 179 ? 25.115 2.889 4.531 1.00 52.03 179 TYR A N 1
ATOM 1441 C CA . TYR A 1 179 ? 23.973 3.757 4.737 1.00 52.03 179 TYR A CA 1
ATOM 1442 C C . TYR A 1 179 ? 24.399 4.937 5.610 1.00 52.03 179 TYR A C 1
ATOM 1444 O O . TYR A 1 179 ? 24.295 4.898 6.835 1.00 52.03 179 TYR A O 1
ATOM 1452 N N . THR A 1 180 ? 24.947 5.982 4.986 1.00 54.84 180 THR A N 1
ATOM 1453 C CA . THR A 1 180 ? 25.106 7.275 5.663 1.00 54.84 180 THR A CA 1
ATOM 1454 C C . THR A 1 180 ? 23.727 7.922 5.818 1.00 54.84 180 THR A C 1
ATOM 1456 O O . THR A 1 180 ? 22.799 7.628 5.063 1.00 54.84 180 THR A O 1
ATOM 1459 N N . SER A 1 181 ? 23.564 8.824 6.788 1.00 56.53 181 SER A N 1
ATOM 1460 C CA . SER A 1 181 ? 22.307 9.567 7.004 1.00 56.53 181 SER A CA 1
ATOM 1461 C C . SER A 1 181 ? 21.856 10.401 5.795 1.00 56.53 181 SER A C 1
ATOM 1463 O O . SER A 1 181 ? 20.741 10.914 5.790 1.00 56.53 181 SER A O 1
ATOM 1465 N N . GLU A 1 182 ? 22.718 10.538 4.788 1.00 59.66 182 GLU A N 1
ATOM 1466 C CA . GLU A 1 182 ? 22.485 11.275 3.548 1.00 59.66 182 GLU A CA 1
ATOM 1467 C C . GLU A 1 182 ? 22.053 10.369 2.381 1.00 59.66 182 GLU A C 1
ATOM 1469 O O . GLU A 1 182 ? 21.710 10.889 1.322 1.00 59.66 182 GLU A O 1
ATOM 1474 N N . ASP A 1 183 ? 22.023 9.036 2.547 1.00 65.94 183 ASP A N 1
ATOM 1475 C CA . ASP A 1 183 ? 21.575 8.117 1.492 1.00 65.94 183 ASP A CA 1
ATOM 1476 C C . ASP A 1 183 ? 20.041 8.205 1.306 1.00 65.94 183 ASP A C 1
ATOM 1478 O O . ASP A 1 183 ? 19.278 7.861 2.224 1.00 65.94 183 ASP A O 1
ATOM 1482 N N . PRO A 1 184 ? 19.545 8.605 0.115 1.00 67.44 184 PRO A N 1
ATOM 1483 C CA . PRO A 1 184 ? 18.115 8.637 -0.187 1.00 67.44 184 PRO A CA 1
ATOM 1484 C C . PRO A 1 184 ? 17.399 7.298 0.058 1.00 67.44 184 PRO A C 1
ATOM 1486 O O . PRO A 1 184 ? 16.230 7.287 0.455 1.00 67.44 184 PRO A O 1
ATOM 1489 N N . CYS A 1 185 ? 18.088 6.164 -0.108 1.00 70.62 185 CYS A N 1
ATOM 1490 C CA . CYS A 1 185 ? 17.528 4.838 0.146 1.00 70.62 185 CYS A CA 1
ATOM 1491 C C . CYS A 1 185 ? 17.284 4.575 1.634 1.00 70.62 185 CYS A C 1
ATOM 1493 O O . CYS A 1 185 ? 16.280 3.943 1.967 1.00 70.62 185 CYS A O 1
ATOM 1495 N N . MET A 1 186 ? 18.116 5.111 2.535 1.00 74.75 186 MET A N 1
ATOM 1496 C CA . MET A 1 186 ? 17.835 5.034 3.974 1.00 74.75 186 MET A CA 1
ATOM 1497 C C . MET A 1 186 ? 16.637 5.860 4.365 1.00 74.75 186 MET A C 1
ATOM 1499 O O . MET A 1 186 ? 15.779 5.383 5.106 1.00 74.75 186 MET A O 1
ATOM 1503 N N . SER A 1 187 ? 16.564 7.089 3.859 1.00 80.88 187 SER A N 1
ATOM 1504 C CA . SER A 1 187 ? 15.410 7.950 4.101 1.00 80.88 187 SER A CA 1
ATOM 1505 C C . SER A 1 187 ? 14.117 7.255 3.657 1.00 80.88 187 SER A C 1
ATOM 1507 O O . SER A 1 187 ? 13.130 7.218 4.401 1.00 80.88 187 SER A O 1
ATOM 1509 N N . MET A 1 188 ? 14.142 6.599 2.491 1.00 82.88 188 MET A N 1
ATOM 1510 C CA . MET A 1 188 ? 13.011 5.819 1.995 1.00 82.88 188 MET A CA 1
ATOM 1511 C C . MET A 1 188 ? 12.698 4.607 2.884 1.00 82.88 188 MET A C 1
ATOM 1513 O O . MET A 1 188 ? 11.544 4.437 3.279 1.00 82.88 188 MET A O 1
ATOM 1517 N N . TYR A 1 189 ? 13.701 3.819 3.279 1.00 84.62 189 TYR A N 1
ATOM 1518 C CA . TYR A 1 189 ? 13.521 2.665 4.167 1.00 84.62 189 TYR A CA 1
ATOM 1519 C C . TYR A 1 189 ? 12.935 3.059 5.531 1.00 84.62 189 TYR A C 1
ATOM 1521 O O . TYR A 1 189 ? 11.952 2.474 5.989 1.00 84.62 189 TYR A O 1
ATOM 1529 N N . VAL A 1 190 ? 13.469 4.106 6.165 1.00 86.00 190 VAL A N 1
ATOM 1530 C CA . VAL A 1 190 ? 12.942 4.651 7.426 1.00 86.00 190 VAL A CA 1
ATOM 1531 C C . VAL A 1 190 ? 11.494 5.109 7.258 1.00 86.00 190 VAL A C 1
ATOM 1533 O O . VAL A 1 190 ? 10.652 4.851 8.122 1.00 86.00 190 VAL A O 1
ATOM 1536 N N . THR A 1 191 ? 11.174 5.751 6.133 1.00 89.94 191 THR A N 1
ATOM 1537 C CA . THR A 1 191 ? 9.803 6.172 5.820 1.00 89.94 191 THR A CA 1
ATOM 1538 C C . THR A 1 191 ? 8.869 4.966 5.659 1.00 89.94 191 THR A C 1
ATOM 1540 O O . THR A 1 191 ? 7.761 4.988 6.198 1.00 89.94 191 THR A O 1
ATOM 1543 N N . MET A 1 192 ? 9.315 3.886 5.011 1.00 91.19 192 MET A N 1
ATOM 1544 C CA . MET A 1 192 ? 8.561 2.630 4.897 1.00 91.19 192 MET A CA 1
ATOM 1545 C C . MET A 1 192 ? 8.289 1.998 6.262 1.00 91.19 192 MET A C 1
ATOM 1547 O O . MET A 1 192 ? 7.154 1.622 6.557 1.00 91.19 192 MET A O 1
ATOM 1551 N N . MET A 1 193 ? 9.298 1.942 7.132 1.00 89.75 193 MET A N 1
ATOM 1552 C CA . MET A 1 193 ? 9.147 1.394 8.481 1.00 89.75 193 MET A CA 1
ATOM 1553 C C . MET A 1 193 ? 8.194 2.240 9.344 1.00 89.75 193 MET A C 1
ATOM 1555 O O . MET A 1 193 ? 7.342 1.694 10.047 1.00 89.75 193 MET A O 1
ATOM 1559 N N . ARG A 1 194 ? 8.250 3.576 9.238 1.00 92.19 194 ARG A N 1
ATOM 1560 C CA . ARG A 1 194 ? 7.243 4.468 9.847 1.00 92.19 194 ARG A CA 1
ATOM 1561 C C . ARG A 1 194 ? 5.845 4.219 9.278 1.00 92.19 194 ARG A C 1
ATOM 1563 O O . ARG A 1 194 ? 4.873 4.228 10.030 1.00 92.19 194 ARG A O 1
ATOM 1570 N N . GLY A 1 195 ? 5.740 3.972 7.973 1.00 94.44 195 GLY A N 1
ATOM 1571 C CA . GLY A 1 195 ? 4.498 3.565 7.316 1.00 94.44 195 GLY A CA 1
ATOM 1572 C C . GLY A 1 195 ? 3.918 2.286 7.921 1.00 94.44 195 GLY A C 1
ATOM 1573 O O . GLY A 1 195 ? 2.744 2.257 8.275 1.00 94.44 195 GLY A O 1
ATOM 1574 N N . ASN A 1 196 ? 4.756 1.272 8.137 1.00 93.62 196 ASN A N 1
ATOM 1575 C CA . ASN A 1 196 ? 4.374 0.009 8.770 1.00 93.62 196 ASN A CA 1
ATOM 1576 C C . ASN A 1 196 ? 3.799 0.241 10.182 1.00 93.62 196 ASN A C 1
ATOM 1578 O O . ASN A 1 196 ? 2.681 -0.175 10.491 1.00 93.62 196 ASN A O 1
ATOM 1582 N N . ALA A 1 197 ? 4.497 1.029 11.004 1.00 95.06 197 ALA A N 1
ATOM 1583 C CA . ALA A 1 197 ? 4.020 1.417 12.331 1.00 95.06 197 ALA A CA 1
ATOM 1584 C C . ALA A 1 197 ? 2.670 2.159 12.282 1.00 95.06 197 ALA A C 1
ATOM 1586 O O . ALA A 1 197 ? 1.765 1.889 13.076 1.00 95.06 197 ALA A O 1
ATOM 1587 N N . ASN A 1 198 ? 2.511 3.081 11.330 1.00 95.94 198 ASN A N 1
ATOM 1588 C CA . ASN A 1 198 ? 1.266 3.817 11.141 1.00 95.94 198 ASN A CA 1
ATOM 1589 C C . ASN A 1 198 ? 0.108 2.897 10.732 1.00 95.94 198 ASN A C 1
ATOM 1591 O O . ASN A 1 198 ? -0.993 3.070 11.249 1.00 95.94 198 ASN A O 1
ATOM 1595 N N . ALA A 1 199 ? 0.342 1.884 9.894 1.00 96.94 199 ALA A N 1
ATOM 1596 C CA . ALA A 1 199 ? -0.683 0.902 9.536 1.00 96.94 199 ALA A CA 1
ATOM 1597 C C . ALA A 1 199 ? -1.258 0.212 10.787 1.00 96.94 199 ALA A C 1
ATOM 1599 O O . ALA A 1 199 ? -2.478 0.177 10.970 1.00 96.94 199 ALA A O 1
ATOM 1600 N N . TYR A 1 200 ? -0.391 -0.254 11.697 1.00 97.12 200 TYR A N 1
ATOM 1601 C CA . TYR A 1 200 ? -0.816 -0.846 12.973 1.00 97.12 200 TYR A CA 1
ATOM 1602 C C . TYR A 1 200 ? -1.593 0.143 13.841 1.00 97.12 200 TYR A C 1
ATOM 1604 O O . TYR A 1 200 ? -2.637 -0.209 14.394 1.00 97.12 200 TYR A O 1
ATOM 1612 N N . LYS A 1 201 ? -1.112 1.390 13.937 1.00 96.19 201 LYS A N 1
ATOM 1613 C CA . LYS A 1 201 ? -1.793 2.467 14.668 1.00 96.19 201 LYS A CA 1
ATOM 1614 C C . LYS A 1 201 ? -3.210 2.696 14.141 1.00 96.19 201 LYS A C 1
ATOM 1616 O O . LYS A 1 201 ? -4.128 2.877 14.939 1.00 96.19 201 LYS A O 1
ATOM 1621 N N . TYR A 1 202 ? -3.392 2.724 12.821 1.00 96.44 202 TYR A N 1
ATOM 1622 C CA . TYR A 1 202 ? -4.699 2.975 12.221 1.00 96.44 202 TYR A CA 1
ATOM 1623 C C . TYR A 1 202 ? -5.656 1.806 12.443 1.00 96.44 202 TYR A C 1
ATOM 1625 O O . TYR A 1 202 ? -6.768 2.049 12.904 1.00 96.44 202 TYR A O 1
ATOM 1633 N N . LEU A 1 203 ? -5.215 0.559 12.231 1.00 96.69 203 LEU A N 1
ATOM 1634 C CA . LEU A 1 203 ? -6.041 -0.626 12.494 1.00 96.69 203 LEU A CA 1
ATOM 1635 C C . LEU A 1 203 ? -6.462 -0.716 13.970 1.00 96.69 203 LEU A C 1
ATOM 1637 O O . LEU A 1 203 ? -7.621 -0.994 14.269 1.00 96.69 203 LEU A O 1
ATOM 1641 N N . ALA A 1 204 ? -5.550 -0.409 14.898 1.00 95.19 204 ALA A N 1
ATOM 1642 C CA . ALA A 1 204 ? -5.841 -0.380 16.332 1.00 95.19 204 ALA A CA 1
ATOM 1643 C C . ALA A 1 204 ? -6.983 0.586 16.695 1.00 95.19 204 ALA A C 1
ATOM 1645 O O . ALA A 1 204 ? -7.691 0.354 17.672 1.00 95.19 204 ALA A O 1
ATOM 1646 N N . GLY A 1 205 ? -7.194 1.643 15.902 1.00 91.75 205 GLY A N 1
ATOM 1647 C CA . GLY A 1 205 ? -8.295 2.589 16.085 1.00 91.75 205 GLY A CA 1
ATOM 1648 C C . GLY A 1 205 ? -9.689 2.000 15.849 1.00 91.75 205 GLY A C 1
ATOM 1649 O O . GLY A 1 205 ? -10.652 2.543 16.378 1.00 91.75 205 GLY A O 1
ATOM 1650 N N . TYR A 1 206 ? -9.793 0.899 15.102 1.00 92.69 206 TYR A N 1
ATOM 1651 C CA . TYR A 1 206 ? -11.053 0.200 14.823 1.00 92.69 206 TYR A CA 1
ATOM 1652 C C . TYR A 1 206 ? -11.268 -1.011 15.743 1.00 92.69 206 TYR A C 1
ATOM 1654 O O . TYR A 1 206 ? -12.346 -1.601 15.750 1.00 92.69 206 TYR A O 1
ATOM 1662 N N . GLU A 1 207 ? -10.248 -1.412 16.505 1.00 94.44 207 GLU A N 1
ATOM 1663 C CA . GLU A 1 207 ? -10.305 -2.587 17.370 1.00 94.44 207 GLU A CA 1
ATOM 1664 C C . GLU A 1 207 ? -11.025 -2.264 18.688 1.00 94.44 207 GLU A C 1
ATOM 1666 O O . GLU A 1 207 ? -10.569 -1.445 19.499 1.00 94.44 207 GLU A O 1
ATOM 1671 N N . GLN A 1 208 ? -12.154 -2.937 18.910 1.00 91.69 208 GLN A N 1
ATOM 1672 C CA . GLN A 1 208 ? -12.969 -2.769 20.112 1.00 91.69 208 GLN A CA 1
ATOM 1673 C C . GLN A 1 208 ? -12.418 -3.585 21.288 1.00 91.69 208 GLN A C 1
ATOM 1675 O O . GLN A 1 208 ? -12.490 -3.138 22.435 1.00 91.69 208 GLN A O 1
ATOM 1680 N N . ASP A 1 209 ? -11.820 -4.748 21.013 1.00 96.25 209 ASP A N 1
ATOM 1681 C CA . ASP A 1 209 ? -11.219 -5.600 22.034 1.00 96.25 209 ASP A CA 1
ATOM 1682 C C . ASP A 1 209 ? -9.916 -4.975 22.551 1.00 96.25 209 ASP A C 1
ATOM 1684 O O . ASP A 1 209 ? -8.937 -4.786 21.824 1.00 96.25 209 ASP A O 1
ATOM 1688 N N . ARG A 1 210 ? -9.886 -4.666 23.849 1.00 95.31 210 ARG A N 1
ATOM 1689 C CA . ARG A 1 210 ? -8.738 -4.015 24.486 1.00 95.31 210 ARG A CA 1
ATOM 1690 C C . ARG A 1 210 ? -7.449 -4.827 24.346 1.00 95.31 210 ARG A C 1
ATOM 1692 O O . ARG A 1 210 ? -6.408 -4.247 24.051 1.00 95.31 210 ARG A O 1
ATOM 1699 N N . THR A 1 211 ? -7.504 -6.140 24.541 1.00 96.50 211 THR A N 1
ATOM 1700 C CA . THR A 1 211 ? -6.326 -7.012 24.490 1.00 96.50 211 THR A CA 1
ATOM 1701 C C . THR A 1 211 ? -5.775 -7.103 23.069 1.00 96.50 211 THR A C 1
ATOM 1703 O O . THR A 1 211 ? -4.561 -7.020 22.863 1.00 96.50 211 THR A O 1
ATOM 1706 N N . LYS A 1 212 ? -6.647 -7.211 22.059 1.00 95.56 212 LYS A N 1
ATOM 1707 C CA . LYS A 1 212 ? -6.227 -7.170 20.650 1.00 95.56 212 LYS A CA 1
ATOM 1708 C C . LYS A 1 212 ? -5.643 -5.809 20.278 1.00 95.56 212 LYS A C 1
ATOM 1710 O O . LYS A 1 212 ? -4.610 -5.755 19.610 1.00 95.56 212 LYS A O 1
ATOM 1715 N N . ARG A 1 213 ? -6.235 -4.716 20.765 1.00 95.69 213 ARG A N 1
ATOM 1716 C CA . ARG A 1 213 ? -5.733 -3.356 20.536 1.00 95.69 213 ARG A CA 1
ATOM 1717 C C . ARG A 1 213 ? -4.354 -3.138 21.161 1.00 95.69 213 ARG A C 1
ATOM 1719 O O . ARG A 1 213 ? -3.457 -2.619 20.502 1.00 95.69 213 ARG A O 1
ATOM 1726 N N . GLU A 1 214 ? -4.146 -3.594 22.394 1.00 95.75 214 GLU A N 1
ATOM 1727 C CA . GLU A 1 214 ? -2.836 -3.576 23.059 1.00 95.75 214 GLU A CA 1
ATOM 1728 C C . GLU A 1 214 ? -1.790 -4.375 22.264 1.00 95.75 214 GLU A C 1
ATOM 1730 O O . GLU A 1 214 ? -0.662 -3.911 22.074 1.00 95.75 214 GLU A O 1
ATOM 1735 N N . LYS A 1 215 ? -2.169 -5.537 21.711 1.00 96.81 215 LYS A N 1
ATOM 1736 C CA . LYS A 1 215 ? -1.294 -6.326 20.832 1.00 96.81 215 LYS A CA 1
ATOM 1737 C C . LYS A 1 215 ? -0.904 -5.560 19.563 1.00 96.81 215 LYS A C 1
ATOM 1739 O O . LYS A 1 215 ? 0.265 -5.596 19.183 1.00 96.81 215 LYS A O 1
ATOM 1744 N N . LEU A 1 216 ? -1.838 -4.851 18.928 1.00 95.75 216 LEU A N 1
ATOM 1745 C CA . LEU A 1 216 ? -1.553 -4.028 17.745 1.00 95.75 216 LEU A CA 1
ATOM 1746 C C . LEU A 1 216 ? -0.586 -2.878 18.067 1.00 95.75 216 LEU A C 1
ATOM 1748 O O . LEU A 1 216 ? 0.367 -2.662 17.322 1.00 95.75 216 LEU A O 1
ATOM 1752 N N . HIS A 1 217 ? -0.751 -2.198 19.205 1.00 95.38 217 HIS A N 1
ATOM 1753 C CA . HIS A 1 217 ? 0.200 -1.168 19.644 1.00 95.38 217 HIS A CA 1
ATOM 1754 C C . HIS A 1 217 ? 1.584 -1.736 19.983 1.00 95.38 217 HIS A C 1
ATOM 1756 O O . HIS A 1 217 ? 2.601 -1.096 19.716 1.00 95.38 217 HIS A O 1
ATOM 1762 N N . LYS A 1 218 ? 1.660 -2.959 20.517 1.00 94.75 218 LYS A N 1
ATOM 1763 C CA . LYS A 1 218 ? 2.946 -3.640 20.708 1.00 94.75 218 LYS A CA 1
ATOM 1764 C C . LYS A 1 218 ? 3.639 -3.918 19.370 1.00 94.75 218 LYS A C 1
ATOM 1766 O O . LYS A 1 218 ? 4.830 -3.644 19.249 1.00 94.75 218 LYS A O 1
ATOM 1771 N N . LEU A 1 219 ? 2.903 -4.412 18.372 1.00 93.75 219 LEU A N 1
ATOM 1772 C CA . LEU A 1 219 ? 3.432 -4.651 17.022 1.00 93.75 219 LEU A CA 1
ATOM 1773 C C . LEU A 1 219 ? 3.887 -3.347 16.348 1.00 93.75 219 LEU A C 1
ATOM 1775 O O . LEU A 1 219 ? 4.956 -3.310 15.742 1.00 93.75 219 LEU A O 1
ATOM 1779 N N . GLN A 1 220 ? 3.138 -2.257 16.536 1.00 93.12 220 GLN A N 1
ATOM 1780 C CA . GLN A 1 220 ? 3.548 -0.916 16.120 1.00 93.12 220 GLN A CA 1
ATOM 1781 C C . GLN A 1 220 ? 4.921 -0.546 16.704 1.00 93.12 220 GLN A C 1
ATOM 1783 O O . GLN A 1 220 ? 5.816 -0.153 15.959 1.00 93.12 220 GLN A O 1
ATOM 1788 N N . LEU A 1 221 ? 5.114 -0.684 18.020 1.00 91.88 221 LEU A N 1
ATOM 1789 C CA . LEU A 1 221 ? 6.390 -0.353 18.665 1.00 91.88 221 LEU A CA 1
ATOM 1790 C C . LEU A 1 221 ? 7.532 -1.246 18.168 1.00 91.88 221 LEU A C 1
ATOM 1792 O O . LEU A 1 221 ? 8.607 -0.740 17.861 1.00 91.88 221 LEU A O 1
ATOM 1796 N N . GLN A 1 222 ? 7.288 -2.550 18.025 1.00 90.12 222 GLN A N 1
ATOM 1797 C CA . GLN A 1 222 ? 8.277 -3.497 17.501 1.00 90.12 222 GLN A CA 1
ATOM 1798 C C . GLN A 1 222 ? 8.728 -3.136 16.082 1.00 90.12 222 GLN A C 1
ATOM 1800 O O . GLN A 1 222 ? 9.917 -3.203 15.786 1.00 90.12 222 GLN A O 1
ATOM 1805 N N . SER A 1 223 ? 7.817 -2.672 15.220 1.00 85.06 223 SER A N 1
ATOM 1806 C CA . SER A 1 223 ? 8.189 -2.221 13.873 1.00 85.06 223 SER A CA 1
ATOM 1807 C C . SER A 1 223 ? 9.124 -1.001 13.880 1.00 85.06 223 SER A C 1
ATOM 1809 O O . SER A 1 223 ? 9.923 -0.837 12.967 1.00 85.06 223 SER A O 1
ATOM 1811 N N . LEU A 1 224 ? 9.089 -0.166 14.923 1.00 83.81 224 LEU A N 1
ATOM 1812 C CA . LEU A 1 224 ? 9.959 1.010 15.041 1.00 83.81 224 LEU A CA 1
ATOM 1813 C C . LEU A 1 224 ? 11.303 0.711 15.717 1.00 83.81 224 LEU A C 1
ATOM 1815 O O . LEU A 1 224 ? 12.256 1.455 15.505 1.00 83.81 224 LEU A O 1
ATOM 1819 N N . GLN A 1 225 ? 11.407 -0.371 16.495 1.00 78.69 225 GLN A N 1
ATOM 1820 C CA . GLN A 1 225 ? 12.639 -0.748 17.208 1.00 78.69 225 GLN A CA 1
ATOM 1821 C C . GLN A 1 225 ? 13.819 -1.046 16.277 1.00 78.69 225 GLN A C 1
ATOM 1823 O O . GLN A 1 225 ? 14.959 -0.951 16.700 1.00 78.69 225 GLN A O 1
ATOM 1828 N N . HIS A 1 226 ? 13.561 -1.380 15.014 1.00 63.19 226 HIS A N 1
ATOM 1829 C CA . HIS A 1 226 ? 14.611 -1.602 14.017 1.00 63.19 226 HIS A CA 1
ATOM 1830 C C . HIS A 1 226 ? 15.190 -0.304 13.419 1.00 63.19 226 HIS A C 1
ATOM 1832 O O . HIS A 1 226 ? 16.087 -0.379 12.584 1.00 63.19 226 HIS A O 1
ATOM 1838 N N . ILE A 1 227 ? 14.654 0.865 13.792 1.00 63.97 227 ILE A N 1
ATOM 1839 C CA . ILE A 1 227 ? 15.064 2.187 13.287 1.00 63.97 227 ILE A CA 1
ATOM 1840 C C . ILE A 1 227 ? 15.780 3.021 14.363 1.00 63.97 227 ILE A C 1
ATOM 1842 O O . ILE A 1 227 ? 16.611 3.860 14.019 1.00 63.97 227 ILE A O 1
ATOM 1846 N N . LEU A 1 228 ? 15.377 2.856 15.629 1.00 49.53 228 LEU A N 1
ATOM 1847 C CA . LEU A 1 228 ? 15.866 3.604 16.796 1.00 49.53 228 LEU A CA 1
ATOM 1848 C C . LEU A 1 228 ? 17.166 3.004 17.333 1.00 49.53 228 LEU A C 1
ATOM 1850 O O . LEU A 1 228 ? 18.029 3.810 17.739 1.00 49.53 228 LEU A O 1
#

Foldseek 3Di:
DVVLLVLLVVLLVQLVVCLVVLVLVSSLQSLLVSVLSLVVVVVVVVVVVVDDDDDPVVVVVVVVVVLSSLLSLLSSLLSLLSSLLSLLVVLLVVVVVVVVPPDPPDDPPDVPPVPPVVPPDVVPPHDPPCVVVSCVVNPQQDSDHDDALVNLVSSLVSSVVSLVSSVCSLCVVDPPDDDDVPDPSVVVNLVSLLSNLSSLVSSLSRDPDPVVSVVSNVVSVVSCVVPD

Secondary structure (DSSP, 8-state):
--HHHHHHHHHHHHHHHHHHTT-HHHHHHHHHHHHHHHHHHHHHHHHHHTT----HHHHHHHHHHHHHHHHHHHHHHHHHHHHHHHHHHHHHHHHHHHHHT---S----STTSSSSGGGS--S--S-SSSHHHHHHHHSSS-SSPP-SHHHHHHHHHHHHHHHHHHHHHHHHHS-TT---TT-HHHHHHHHHHHHHHHHHHHHHTT---HHHHHHHHHHHHHHHHTT-

Organism: Harpegnathos saltator (NCBI:txid610380)